Protein AF-A0A212L7P6-F1 (afdb_monomer)

Organism: NCBI:txid167968

pLDDT: mean 83.97, std 20.59, range [25.34, 98.5]

Foldseek 3Di:
DDDPQDWDWADAPQGIDGRKRQPDADPVRHRFFIAHQDWDWDRAPQGTATFANDDPPQFDDPPGQFGADNRRHGAKHAGNDQDFTQALFGTATFRMWGDDNVRATFKGFNFRTDDDPVRHLVNRQVPFDWDFTQALQGTDTGGWGMWGADSVRHTFKTFGRAPDWDFGQAPQGTATFHGMFGADSNSHTFATAGPDFDWFQALQGTATFHDPPDDSPDNNDYFWGFDDPDPPPPPPDDDDDDDDDDDPPDPDPDDDPDDHGRTFKGWHQWKWKFAADPNDTDIQHWDWDQDPVPSPDTHTQTWIWGQDPVQWIWIDNPPDIDIGRSVRIHIDTDDPDDDPPDDDDDDPPPPDD

Sequence (353 aa):
MSMATTLETVMTPYGCMHNVHVLSRWDNGAPRACHCLEPD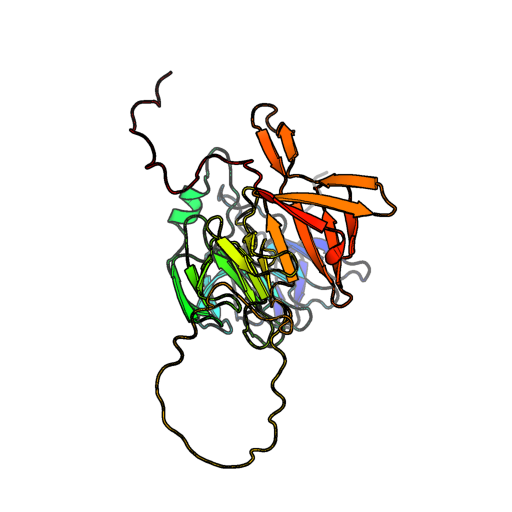MAPTPQGWLTPLYDVSDIRRSCESSFTLYPNGMWRTLELQEQTPVPTPLGLLPAEWLSWHPGGTLKRILTRKGRLSGYWTEQDEAALAPSLDLLLPPGRFTGKVQGLRFYPGGHCASVTLWPGEVWNVPTPVGPLPVRYGCAFYEDGSVRSCEPAWPVSVPTALGDIRAFDPAAQGICGDVNSLEFARPATLEAQPDASGPSDAANARGAFAPGQTQGEVSPVLALSTVNVALHCTHDGRTMIVQPRMETDQLTGLDTIIVPLHLSFGPDGLLAIDDGSEEYAFAVDEVRIRPHISLPDMRARPSGDPADARR

Mean predicted aligned error: 9.92 Å

Structure (mmCIF, N/CA/C/O backbone):
data_AF-A0A212L7P6-F1
#
_entry.id   AF-A0A212L7P6-F1
#
loop_
_atom_site.group_PDB
_atom_site.id
_atom_site.type_symbol
_atom_site.label_atom_id
_atom_site.label_alt_id
_atom_site.label_comp_id
_atom_site.label_asym_id
_atom_site.label_entity_id
_atom_site.label_seq_id
_atom_site.pdbx_PDB_ins_code
_atom_site.Cartn_x
_atom_site.Cartn_y
_atom_site.Cartn_z
_atom_site.occupancy
_atom_site.B_iso_or_equiv
_atom_site.auth_seq_id
_atom_site.auth_comp_id
_atom_site.auth_asym_id
_atom_site.auth_atom_id
_atom_site.pdbx_PDB_model_num
ATOM 1 N N . MET A 1 1 ? 39.981 -15.770 -11.898 1.00 38.41 1 MET A N 1
ATOM 2 C CA . MET A 1 1 ? 39.352 -15.818 -13.233 1.00 38.41 1 MET A CA 1
ATOM 3 C C . MET A 1 1 ? 38.132 -14.919 -13.174 1.00 38.41 1 MET A C 1
ATOM 5 O O . MET A 1 1 ? 37.239 -15.213 -12.394 1.00 38.41 1 MET A O 1
ATOM 9 N N . SER A 1 2 ? 38.153 -13.786 -13.879 1.00 39.09 2 SER A N 1
ATOM 10 C CA . SER A 1 2 ? 36.988 -12.899 -13.979 1.00 39.09 2 SER A CA 1
ATOM 11 C C . SER A 1 2 ? 35.920 -13.635 -14.786 1.00 39.09 2 SER A C 1
ATOM 13 O O . SER A 1 2 ? 36.180 -13.983 -15.938 1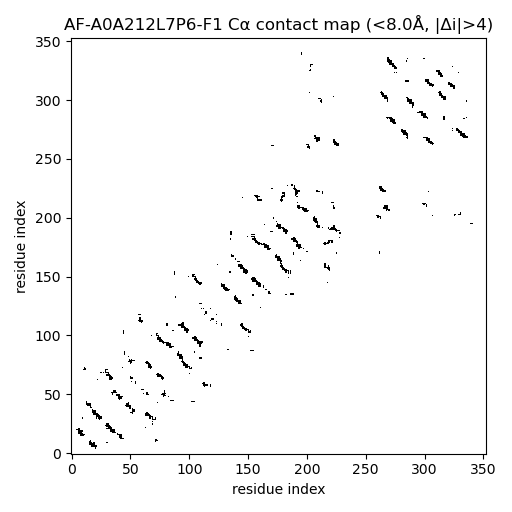.00 39.09 2 SER A O 1
ATOM 15 N N . MET A 1 3 ? 34.778 -13.966 -14.178 1.00 45.88 3 MET A N 1
ATOM 16 C CA . MET A 1 3 ? 33.638 -14.448 -14.953 1.00 45.88 3 MET A CA 1
ATOM 17 C C . MET A 1 3 ? 33.134 -13.267 -15.773 1.00 45.88 3 MET A C 1
ATOM 19 O O . MET A 1 3 ? 32.691 -12.270 -15.211 1.00 45.88 3 MET A O 1
ATOM 23 N N . ALA A 1 4 ? 33.265 -13.354 -17.095 1.00 58.91 4 ALA A N 1
ATOM 24 C CA . ALA A 1 4 ? 32.689 -12.363 -17.986 1.00 58.91 4 ALA A CA 1
ATOM 25 C C . ALA A 1 4 ? 31.169 -12.358 -17.782 1.00 58.91 4 ALA A C 1
ATOM 27 O O . ALA A 1 4 ? 30.513 -13.386 -17.965 1.00 58.91 4 ALA A O 1
ATOM 28 N N . THR A 1 5 ? 30.623 -11.212 -17.378 1.00 74.38 5 THR A N 1
ATOM 29 C CA . THR A 1 5 ? 29.180 -10.992 -17.298 1.00 74.38 5 THR A CA 1
ATOM 30 C C . THR A 1 5 ? 28.587 -11.248 -18.679 1.00 74.38 5 THR A C 1
ATOM 32 O O . THR A 1 5 ? 28.890 -10.529 -19.629 1.00 74.38 5 THR A O 1
ATOM 35 N N . THR A 1 6 ? 27.795 -12.311 -18.815 1.00 81.94 6 THR A N 1
ATOM 36 C CA . THR A 1 6 ? 27.145 -12.629 -20.089 1.00 81.94 6 THR A CA 1
ATOM 37 C C . THR A 1 6 ? 25.916 -11.746 -20.229 1.00 81.94 6 THR A C 1
ATOM 39 O O . THR A 1 6 ? 25.054 -11.736 -19.350 1.00 81.94 6 THR A O 1
ATOM 42 N N . LEU A 1 7 ? 25.870 -10.985 -21.319 1.00 90.44 7 LEU A N 1
ATOM 43 C CA . LEU A 1 7 ? 24.722 -10.169 -21.678 1.00 90.44 7 LEU A CA 1
ATOM 44 C C . LEU A 1 7 ? 23.797 -10.958 -22.592 1.00 90.44 7 LEU A C 1
ATOM 46 O O . LEU A 1 7 ? 24.240 -11.641 -23.515 1.00 90.44 7 LEU A O 1
ATOM 50 N N . GLU A 1 8 ? 22.505 -10.846 -22.326 1.00 92.69 8 GLU A N 1
ATOM 51 C CA . GLU A 1 8 ? 21.462 -11.583 -23.016 1.00 92.69 8 GLU A CA 1
ATOM 52 C C . GLU A 1 8 ? 20.413 -10.636 -23.599 1.00 92.69 8 GLU A C 1
ATOM 54 O O . GLU A 1 8 ? 20.202 -9.519 -23.122 1.00 92.69 8 GLU A O 1
ATOM 59 N N . THR A 1 9 ? 19.725 -11.116 -24.634 1.00 93.62 9 THR A N 1
ATOM 60 C CA . THR A 1 9 ? 18.460 -10.526 -25.076 1.00 93.62 9 THR A CA 1
ATOM 61 C C . THR A 1 9 ? 17.322 -11.210 -24.328 1.00 93.62 9 THR A C 1
ATOM 63 O O . THR A 1 9 ? 17.173 -12.431 -24.401 1.00 93.62 9 THR A O 1
ATOM 66 N N . VAL A 1 10 ? 16.514 -10.434 -23.608 1.00 94.75 10 VAL A N 1
ATOM 67 C CA . VAL A 1 10 ? 15.377 -10.932 -22.825 1.00 94.75 10 VAL A CA 1
ATOM 68 C C . VAL A 1 10 ? 14.079 -10.610 -23.556 1.00 94.75 10 VAL A C 1
ATOM 70 O O . VAL A 1 10 ? 13.785 -9.453 -23.844 1.00 94.75 10 VAL A O 1
ATOM 73 N N . MET A 1 11 ? 13.284 -11.639 -23.846 1.00 93.81 11 MET A N 1
ATOM 74 C CA . MET A 1 11 ? 11.997 -11.489 -24.528 1.00 93.81 11 MET A CA 1
ATOM 75 C C . MET A 1 11 ? 10.870 -11.216 -23.530 1.00 93.81 11 MET A C 1
ATOM 77 O O . MET A 1 11 ? 10.732 -11.926 -22.534 1.00 93.81 11 MET A O 1
ATOM 81 N N . THR A 1 12 ? 10.018 -10.243 -23.847 1.00 94.31 12 THR A N 1
ATOM 82 C CA . THR A 1 12 ? 8.748 -9.982 -23.159 1.00 94.31 12 THR A CA 1
ATOM 83 C C . THR A 1 12 ? 7.593 -10.033 -24.168 1.00 94.31 12 THR A C 1
ATOM 85 O O . THR A 1 12 ? 7.828 -9.907 -25.374 1.00 94.31 12 THR A O 1
ATOM 88 N N . PRO A 1 13 ? 6.330 -10.150 -23.718 1.00 94.56 13 PRO A N 1
ATOM 89 C CA . PRO A 1 13 ? 5.164 -10.073 -24.603 1.00 94.56 13 PRO A CA 1
ATOM 90 C C . PRO A 1 13 ? 5.040 -8.766 -25.402 1.00 94.56 13 PRO A C 1
ATOM 92 O O . PRO A 1 13 ? 4.311 -8.728 -26.387 1.00 94.56 13 PRO A O 1
ATOM 95 N N . TYR A 1 14 ? 5.734 -7.704 -24.984 1.00 94.69 14 TYR A N 1
ATOM 96 C CA . TYR A 1 14 ? 5.677 -6.382 -25.614 1.00 94.69 14 TYR A CA 1
ATOM 97 C C . TYR A 1 14 ? 6.896 -6.085 -26.501 1.00 94.69 14 TYR A C 1
ATOM 99 O O . TYR A 1 14 ? 6.890 -5.101 -27.234 1.00 94.69 14 TYR A O 1
ATOM 107 N N . GLY A 1 15 ? 7.925 -6.935 -26.466 1.00 93.62 15 GLY A N 1
ATOM 108 C CA . GLY A 1 15 ? 9.168 -6.771 -27.219 1.00 93.62 15 GLY A CA 1
ATOM 109 C C . GLY A 1 15 ? 10.385 -7.253 -26.433 1.00 93.62 15 GLY A C 1
ATOM 110 O O . GLY A 1 15 ? 10.254 -7.840 -25.357 1.00 93.62 15 GLY A O 1
ATOM 111 N N . CYS A 1 16 ? 11.577 -7.041 -26.981 1.00 93.25 16 CYS A N 1
ATOM 112 C CA . CYS A 1 16 ? 12.829 -7.493 -26.383 1.00 93.25 16 CYS A CA 1
ATOM 113 C C . CYS A 1 16 ? 13.573 -6.371 -25.651 1.00 93.25 16 CYS A C 1
ATOM 115 O O . CYS A 1 16 ? 13.534 -5.216 -26.063 1.00 93.25 16 CYS A O 1
ATOM 117 N N . MET A 1 17 ? 14.267 -6.760 -24.583 1.00 94.69 17 MET A N 1
ATOM 118 C CA . MET A 1 17 ? 15.312 -5.986 -23.917 1.00 94.69 17 MET A CA 1
ATOM 119 C C . MET A 1 17 ? 16.671 -6.506 -24.370 1.00 94.69 17 MET A C 1
ATOM 121 O O . MET A 1 17 ? 16.868 -7.725 -24.402 1.00 94.69 17 MET A O 1
ATOM 125 N N . HIS A 1 18 ? 17.611 -5.619 -24.673 1.00 90.88 18 HIS A N 1
ATOM 126 C CA . HIS A 1 18 ? 18.961 -5.990 -25.097 1.00 90.88 18 HIS A CA 1
ATOM 127 C C . HIS A 1 18 ? 19.974 -5.719 -23.986 1.00 90.88 18 HIS A C 1
ATOM 129 O O . HIS A 1 18 ? 19.695 -5.001 -23.030 1.00 90.88 18 HIS A O 1
ATOM 135 N N . ASN A 1 19 ? 21.168 -6.301 -24.116 1.00 88.69 19 ASN A N 1
ATOM 136 C CA . ASN A 1 19 ? 22.298 -6.039 -23.220 1.00 88.69 19 ASN A CA 1
ATOM 137 C C . ASN A 1 19 ? 21.955 -6.211 -21.726 1.00 88.69 19 ASN A C 1
ATOM 139 O O . ASN A 1 19 ? 22.413 -5.455 -20.867 1.00 88.69 19 ASN A O 1
ATOM 143 N N . VAL A 1 20 ? 21.141 -7.223 -21.412 1.00 94.00 20 VAL A N 1
ATOM 144 C CA . VAL A 1 20 ? 20.650 -7.477 -20.056 1.00 94.00 20 VAL A CA 1
ATOM 145 C C . VAL A 1 20 ? 21.524 -8.509 -19.359 1.00 94.00 20 VAL A C 1
ATOM 147 O O . VAL A 1 20 ? 21.758 -9.596 -19.886 1.00 94.00 20 VAL A O 1
ATOM 150 N N . HIS A 1 21 ? 21.936 -8.218 -18.129 1.00 94.75 21 HIS A N 1
ATOM 151 C CA . HIS A 1 21 ? 22.505 -9.216 -17.233 1.00 94.75 21 HIS A CA 1
ATOM 152 C C . HIS A 1 21 ? 21.390 -9.895 -16.422 1.00 94.75 21 HIS A C 1
ATOM 154 O O . HIS A 1 21 ? 20.722 -9.261 -15.599 1.00 94.75 21 HIS A O 1
ATOM 160 N N . VAL A 1 22 ? 21.174 -11.193 -16.646 1.00 95.75 22 VAL A N 1
ATOM 161 C CA . VAL A 1 22 ? 20.161 -11.981 -15.925 1.00 95.75 22 VAL A CA 1
ATOM 162 C C . VAL A 1 22 ? 20.729 -12.446 -14.581 1.00 95.75 22 VAL A C 1
ATOM 164 O O . VAL A 1 22 ? 21.563 -13.343 -14.521 1.00 95.75 22 VAL A O 1
ATOM 167 N N . LEU A 1 23 ? 20.245 -11.855 -13.489 1.00 95.00 23 LEU A N 1
ATOM 168 C CA . LEU A 1 23 ? 20.703 -12.123 -12.119 1.00 95.00 23 LEU A CA 1
ATOM 169 C C . LEU A 1 23 ? 20.162 -13.444 -11.565 1.00 95.00 23 LEU A C 1
ATOM 171 O O . LEU A 1 23 ? 20.808 -14.112 -10.763 1.00 95.00 23 LEU A O 1
ATOM 175 N N . SER A 1 24 ? 18.936 -13.799 -11.946 1.00 96.19 24 SER A N 1
ATOM 176 C CA . SER A 1 24 ? 18.294 -15.046 -11.532 1.00 96.19 24 SER A CA 1
ATOM 177 C C . SER A 1 24 ? 17.246 -15.494 -12.540 1.00 96.19 24 SER A C 1
ATOM 179 O O . SER A 1 24 ? 16.730 -14.698 -13.332 1.00 96.19 24 SER A O 1
ATOM 181 N N . ARG A 1 25 ? 16.908 -16.782 -12.479 1.00 96.94 25 ARG A N 1
ATOM 182 C CA . ARG A 1 25 ? 15.889 -17.427 -13.308 1.00 96.94 25 ARG A CA 1
ATOM 183 C C . ARG A 1 25 ? 14.861 -18.135 -12.437 1.00 96.94 25 ARG A C 1
ATOM 185 O O . ARG A 1 25 ? 15.112 -18.428 -11.270 1.00 96.94 25 ARG A O 1
ATOM 192 N N . TRP A 1 26 ? 13.695 -18.372 -13.014 1.00 96.88 26 TRP A N 1
ATOM 193 C CA . TRP A 1 26 ? 12.693 -19.287 -12.482 1.00 96.88 26 TRP A CA 1
ATOM 194 C C . TRP A 1 26 ? 13.089 -20.744 -12.757 1.00 96.88 26 TRP A C 1
ATOM 196 O O . TRP A 1 26 ? 13.930 -21.006 -13.616 1.00 96.88 26 TRP A O 1
ATOM 206 N N . ASP A 1 27 ? 12.431 -21.694 -12.090 1.00 96.12 27 ASP A N 1
ATOM 207 C CA . ASP A 1 27 ? 12.691 -23.135 -12.263 1.00 96.12 27 ASP A CA 1
ATOM 208 C C . ASP A 1 27 ? 12.446 -23.618 -13.703 1.00 96.12 27 ASP A C 1
ATOM 210 O O . ASP A 1 27 ? 13.081 -24.557 -14.173 1.00 96.12 27 ASP A O 1
ATOM 214 N N . ASN A 1 28 ? 11.560 -22.936 -14.438 1.00 94.06 28 ASN A N 1
ATOM 215 C CA . ASN A 1 28 ? 11.304 -23.190 -15.858 1.00 94.06 28 ASN A CA 1
ATOM 216 C C . ASN A 1 28 ? 12.371 -22.585 -16.800 1.00 94.06 28 ASN A C 1
ATOM 218 O O . ASN A 1 28 ? 12.204 -22.623 -18.017 1.00 94.06 28 ASN A O 1
ATOM 222 N N . GLY A 1 29 ? 13.434 -21.983 -16.256 1.00 94.06 29 GLY A N 1
ATOM 223 C CA . GLY A 1 29 ? 14.524 -21.345 -16.997 1.00 94.06 29 GLY A CA 1
ATOM 224 C C . GLY A 1 29 ? 14.254 -19.905 -17.450 1.00 94.06 29 GLY A C 1
ATOM 225 O O . GLY A 1 29 ? 15.179 -19.242 -17.935 1.00 94.06 29 GLY A O 1
ATOM 226 N N . ALA A 1 30 ? 13.035 -19.383 -17.278 1.00 95.12 30 ALA A N 1
ATOM 227 C CA . ALA A 1 30 ? 12.698 -18.018 -17.680 1.00 95.12 30 ALA A CA 1
ATOM 228 C C . ALA A 1 30 ? 13.469 -16.974 -16.841 1.00 95.12 30 ALA A C 1
ATOM 230 O O . ALA A 1 30 ? 13.630 -17.172 -15.631 1.00 95.12 30 ALA A O 1
ATOM 231 N N . PRO A 1 31 ? 13.930 -15.853 -17.435 1.00 96.44 31 PRO A N 1
ATOM 232 C CA . PRO A 1 31 ? 14.538 -14.755 -16.684 1.00 96.44 31 PRO A CA 1
ATOM 233 C C . PRO A 1 31 ? 13.603 -14.244 -15.582 1.00 96.44 31 PRO A C 1
ATOM 235 O O . PRO A 1 31 ? 12.410 -14.046 -15.813 1.00 96.44 31 PRO A O 1
ATOM 238 N N . ARG A 1 32 ? 14.142 -14.036 -14.377 1.00 97.00 32 ARG A N 1
ATOM 239 C CA . ARG A 1 32 ? 13.379 -13.570 -13.210 1.00 97.00 32 ARG A CA 1
ATOM 240 C C . ARG A 1 32 ? 13.769 -12.162 -12.800 1.00 97.00 32 ARG A C 1
ATOM 242 O O . ARG A 1 32 ? 12.896 -11.306 -12.729 1.00 97.00 32 ARG A O 1
ATOM 249 N N . ALA A 1 33 ? 15.042 -11.937 -12.488 1.00 97.31 33 ALA A N 1
ATOM 250 C CA . ALA A 1 33 ? 15.566 -10.632 -12.091 1.00 97.31 33 ALA A CA 1
ATOM 251 C C . ALA A 1 33 ? 16.703 -10.248 -13.028 1.00 97.31 33 ALA A C 1
ATOM 253 O O . ALA A 1 33 ? 17.550 -11.084 -13.342 1.00 97.31 33 ALA A O 1
ATOM 254 N N . CYS A 1 34 ? 16.682 -9.010 -13.502 1.00 96.06 34 CYS A N 1
ATOM 255 C CA . CYS A 1 34 ? 17.513 -8.544 -14.600 1.00 96.06 34 CYS A CA 1
ATOM 256 C C . CYS A 1 34 ? 18.093 -7.164 -14.284 1.00 96.06 34 CYS A C 1
ATOM 258 O O . CYS A 1 34 ? 17.426 -6.332 -13.666 1.00 96.06 34 CYS A O 1
ATOM 260 N N . HIS A 1 35 ? 19.323 -6.926 -14.729 1.00 94.88 35 HIS A N 1
ATOM 261 C CA . HIS A 1 35 ? 20.009 -5.643 -14.618 1.00 94.88 35 HIS A CA 1
ATOM 262 C C . HIS A 1 35 ? 20.362 -5.138 -16.020 1.00 94.88 35 HIS A C 1
ATOM 264 O O . HIS A 1 35 ? 20.991 -5.859 -16.797 1.00 94.88 35 HIS A O 1
ATOM 270 N N . CYS A 1 36 ? 19.958 -3.914 -16.338 1.00 93.50 36 CYS A N 1
ATOM 271 C CA . CYS A 1 36 ? 20.450 -3.184 -17.500 1.00 93.50 36 CYS A CA 1
ATOM 272 C C . CYS A 1 36 ? 21.798 -2.554 -17.143 1.00 93.50 36 CYS A C 1
ATOM 274 O O . CYS A 1 36 ? 21.910 -1.930 -16.094 1.00 93.50 36 CYS A O 1
ATOM 276 N N . LEU A 1 37 ? 22.814 -2.723 -17.990 1.00 88.44 37 LEU A N 1
ATOM 277 C CA . LEU A 1 37 ? 24.135 -2.111 -17.771 1.00 88.44 37 LEU A CA 1
ATOM 278 C C . LEU A 1 37 ? 24.359 -0.856 -18.625 1.00 88.44 37 LEU A C 1
ATOM 280 O O . LEU A 1 37 ? 25.316 -0.121 -18.406 1.00 88.44 37 LEU A O 1
ATOM 284 N N . GLU A 1 38 ? 23.482 -0.623 -19.598 1.00 90.19 38 GLU A N 1
ATOM 285 C CA . GLU A 1 38 ? 23.535 0.482 -20.550 1.00 90.19 38 GLU A CA 1
ATOM 286 C C . GLU A 1 38 ? 22.113 1.018 -20.795 1.00 90.19 38 GLU A C 1
ATOM 288 O O . GLU A 1 38 ? 21.140 0.303 -20.515 1.00 90.19 38 GLU A O 1
ATOM 293 N N . PRO A 1 39 ? 21.969 2.254 -21.314 1.00 92.00 39 PRO A N 1
ATOM 294 C CA . PRO A 1 39 ? 20.669 2.791 -21.696 1.00 92.00 39 PRO A CA 1
ATOM 295 C C . PRO A 1 39 ? 19.966 1.901 -22.730 1.00 92.00 39 PRO A C 1
ATOM 297 O O . PRO A 1 39 ? 20.528 1.593 -23.779 1.00 92.00 39 PRO A O 1
ATOM 300 N N . ASP A 1 40 ? 18.712 1.547 -22.453 1.00 92.00 40 ASP A N 1
ATOM 301 C CA . ASP A 1 40 ? 17.810 0.848 -23.374 1.00 92.00 40 ASP A CA 1
ATOM 302 C C . ASP A 1 40 ? 16.363 1.309 -23.121 1.00 92.00 40 ASP A C 1
ATOM 304 O O . ASP A 1 40 ? 16.065 1.929 -22.096 1.00 92.00 40 ASP A O 1
ATOM 308 N N . MET A 1 41 ? 15.454 1.006 -24.045 1.00 93.81 41 MET A N 1
ATOM 309 C CA . MET A 1 41 ? 14.034 1.336 -23.943 1.00 93.81 41 MET A CA 1
ATOM 310 C C . MET A 1 41 ? 13.211 0.064 -23.762 1.00 93.81 41 MET A C 1
ATOM 312 O O . MET A 1 41 ? 13.092 -0.751 -24.673 1.00 93.81 41 MET A O 1
ATOM 316 N N . ALA A 1 42 ? 12.569 -0.069 -22.606 1.00 95.25 42 ALA A N 1
ATOM 317 C CA . ALA A 1 42 ? 11.684 -1.182 -22.316 1.00 95.25 42 ALA A CA 1
ATOM 318 C C . ALA A 1 42 ? 10.304 -1.000 -22.946 1.00 95.25 42 ALA A C 1
ATOM 320 O O . ALA A 1 42 ? 9.602 -0.051 -22.586 1.00 95.25 42 ALA A O 1
ATOM 321 N N . PRO A 1 43 ? 9.858 -1.914 -23.826 1.00 96.00 43 PRO A N 1
ATOM 322 C CA . PRO A 1 43 ? 8.476 -1.937 -24.265 1.00 96.00 43 PRO A CA 1
ATOM 323 C C . PRO A 1 43 ? 7.601 -2.516 -23.147 1.00 96.00 43 PRO A C 1
ATOM 325 O O . PRO A 1 43 ? 7.733 -3.681 -22.767 1.00 96.00 43 PRO A O 1
ATOM 328 N N . THR A 1 44 ? 6.694 -1.706 -22.610 1.00 97.00 44 THR A N 1
ATOM 329 C CA . THR A 1 44 ? 5.808 -2.074 -21.496 1.00 97.00 44 THR A CA 1
ATOM 330 C C . THR A 1 44 ? 4.337 -1.836 -21.857 1.00 97.00 44 THR A C 1
ATOM 332 O O . THR A 1 44 ? 4.049 -1.142 -22.839 1.00 97.00 44 THR A O 1
ATOM 335 N N . PRO A 1 45 ? 3.375 -2.320 -21.046 1.00 95.69 45 PRO A N 1
ATOM 336 C CA . PRO A 1 45 ? 1.966 -1.961 -21.216 1.00 95.69 45 PRO A CA 1
ATOM 337 C C . PRO A 1 45 ? 1.694 -0.446 -21.128 1.00 95.69 45 PRO A C 1
ATOM 339 O O . PRO A 1 45 ? 0.643 0.011 -21.568 1.00 95.69 45 PRO A O 1
ATOM 342 N N . GLN A 1 46 ? 2.619 0.337 -20.561 1.00 96.00 46 GLN A N 1
ATOM 343 C CA . GLN A 1 46 ? 2.520 1.792 -20.394 1.00 96.00 46 GLN A CA 1
ATOM 344 C C . GLN A 1 46 ? 3.304 2.564 -21.463 1.00 96.00 46 GLN A C 1
ATOM 346 O O . GLN A 1 46 ? 3.383 3.789 -21.398 1.00 96.00 46 GLN A O 1
ATOM 351 N N . GLY A 1 47 ? 3.854 1.863 -22.457 1.00 95.62 47 GLY A N 1
ATOM 352 C CA . GLY A 1 47 ? 4.690 2.431 -23.506 1.00 95.62 47 GLY A CA 1
ATOM 353 C C . GLY A 1 47 ? 6.170 2.129 -23.300 1.00 95.62 47 GLY A C 1
ATOM 354 O O . GLY A 1 47 ? 6.543 1.202 -22.578 1.00 95.62 47 GLY A O 1
ATOM 355 N N . TRP A 1 48 ? 7.008 2.902 -23.982 1.00 96.62 48 TRP A N 1
ATOM 356 C CA . TRP A 1 48 ? 8.456 2.747 -23.952 1.00 96.62 48 TRP A CA 1
ATOM 357 C C . TRP A 1 48 ? 9.037 3.504 -22.761 1.00 96.62 48 TRP A C 1
ATOM 359 O O . TRP A 1 48 ? 8.896 4.723 -22.687 1.00 96.62 48 TRP A O 1
ATOM 369 N N . LEU A 1 49 ? 9.676 2.789 -21.839 1.00 97.44 49 LEU A N 1
ATOM 370 C CA . LEU A 1 49 ? 10.202 3.343 -20.591 1.00 97.44 49 LEU A CA 1
ATOM 371 C C . LEU A 1 49 ? 11.681 2.996 -20.429 1.00 97.44 49 LEU A C 1
ATOM 373 O O . LEU A 1 49 ? 12.064 1.866 -20.701 1.00 97.44 49 LEU A O 1
ATOM 377 N N . THR A 1 50 ? 12.501 3.929 -19.952 1.00 96.94 50 THR A N 1
ATOM 378 C CA . THR A 1 50 ? 13.938 3.696 -19.731 1.00 96.94 50 THR A CA 1
ATOM 379 C C . THR A 1 50 ? 14.166 3.013 -18.379 1.00 96.94 50 THR A C 1
ATOM 381 O O . THR A 1 50 ? 13.948 3.653 -17.342 1.00 96.94 50 THR A O 1
ATOM 384 N N . PRO A 1 51 ? 14.609 1.741 -18.333 1.00 95.75 51 PRO A N 1
ATOM 385 C CA . PRO A 1 51 ? 14.941 1.086 -17.074 1.00 95.75 51 PRO A CA 1
ATOM 386 C C . PRO A 1 51 ? 16.126 1.759 -16.389 1.00 95.75 51 PRO A C 1
ATOM 388 O O . PRO A 1 51 ? 16.972 2.356 -17.047 1.00 95.75 51 PRO A O 1
ATOM 391 N N . LEU A 1 52 ? 16.224 1.606 -15.073 1.00 94.44 52 LEU A N 1
ATOM 392 C CA . LEU A 1 52 ? 17.410 1.987 -14.315 1.00 94.44 52 LEU A CA 1
ATOM 393 C C . LEU A 1 52 ? 18.620 1.179 -14.805 1.00 94.44 52 LEU A C 1
ATOM 395 O O . LEU A 1 52 ? 18.583 -0.051 -14.776 1.00 94.44 52 LEU A O 1
ATOM 399 N N . TYR A 1 53 ? 19.683 1.854 -15.225 1.00 92.50 53 TYR A N 1
ATOM 400 C CA . TYR A 1 53 ? 20.955 1.240 -15.624 1.00 92.50 53 TYR A CA 1
ATOM 401 C C . TYR A 1 53 ? 22.158 1.880 -14.915 1.00 92.50 53 TYR A C 1
ATOM 403 O O . TYR A 1 53 ? 23.183 1.227 -14.737 1.00 92.50 53 TYR A O 1
ATOM 411 N N . ASP A 1 54 ? 22.036 3.137 -14.473 1.00 89.50 54 ASP A N 1
ATOM 412 C CA . ASP A 1 54 ? 23.053 3.848 -13.697 1.00 89.50 54 ASP A CA 1
ATOM 413 C C . ASP A 1 54 ? 22.595 4.030 -12.245 1.00 89.50 54 ASP A C 1
ATOM 415 O O . ASP A 1 54 ? 21.546 4.616 -11.968 1.00 89.50 54 ASP A O 1
ATOM 419 N N . VAL A 1 55 ? 23.414 3.523 -11.323 1.00 82.56 55 VAL A N 1
ATOM 420 C CA . VAL A 1 55 ? 23.174 3.472 -9.873 1.00 82.56 55 VAL A CA 1
ATOM 421 C C . VAL A 1 55 ? 24.166 4.329 -9.085 1.00 82.56 55 VAL A C 1
ATOM 423 O O . VAL A 1 55 ? 24.347 4.127 -7.887 1.00 82.56 55 VAL A O 1
ATOM 426 N N . SER A 1 56 ? 24.844 5.264 -9.752 1.00 82.94 56 SER A N 1
ATOM 427 C CA . SER A 1 56 ? 25.757 6.217 -9.111 1.00 82.94 56 SER A CA 1
ATOM 428 C C . SER A 1 56 ? 25.048 7.189 -8.157 1.00 82.94 56 SER A C 1
ATOM 430 O O . SER A 1 56 ? 25.685 7.743 -7.260 1.00 82.94 56 SER A O 1
ATOM 432 N N . ASP A 1 57 ? 23.734 7.367 -8.313 1.00 79.44 57 ASP A N 1
ATOM 433 C CA . ASP A 1 57 ? 22.890 8.141 -7.404 1.00 79.44 57 ASP A CA 1
ATOM 434 C C . ASP A 1 57 ? 22.807 7.458 -6.025 1.00 79.44 57 ASP A C 1
ATOM 436 O O . ASP A 1 57 ? 22.270 6.358 -5.890 1.00 79.44 57 ASP A O 1
ATOM 440 N N . ILE A 1 58 ? 23.290 8.144 -4.983 1.00 78.19 58 ILE A N 1
ATOM 441 C CA . ILE A 1 58 ? 23.285 7.674 -3.585 1.00 78.19 58 ILE A CA 1
ATOM 442 C C . ILE A 1 58 ? 21.882 7.342 -3.061 1.00 78.19 58 ILE A C 1
ATOM 444 O O . ILE A 1 58 ? 21.736 6.578 -2.105 1.00 78.19 58 ILE A O 1
ATOM 448 N N . ARG A 1 59 ? 20.851 7.920 -3.684 1.00 85.38 59 ARG A N 1
ATOM 449 C CA . ARG A 1 59 ? 19.440 7.698 -3.378 1.00 85.38 59 ARG A CA 1
ATOM 450 C C . ARG A 1 59 ? 18.939 6.368 -3.930 1.00 85.38 59 ARG A C 1
ATOM 452 O O . ARG A 1 59 ? 17.899 5.883 -3.496 1.00 85.38 59 ARG A O 1
ATOM 459 N N . ARG A 1 60 ? 19.623 5.765 -4.900 1.00 79.75 60 ARG A N 1
ATOM 460 C CA . ARG A 1 60 ? 19.157 4.551 -5.573 1.00 79.75 60 ARG A CA 1
ATOM 461 C C . ARG A 1 60 ? 19.764 3.312 -4.932 1.00 79.75 60 ARG A C 1
ATOM 463 O O . ARG A 1 60 ? 20.960 3.211 -4.683 1.00 79.75 60 ARG A O 1
ATOM 470 N N . SER A 1 61 ? 18.920 2.312 -4.716 1.00 69.88 61 SER A N 1
ATOM 471 C CA . SER A 1 61 ? 19.362 0.945 -4.457 1.00 69.88 61 SER A CA 1
ATOM 472 C C . SER A 1 61 ? 18.788 0.042 -5.530 1.00 69.88 61 SER A C 1
ATOM 474 O O . SER A 1 61 ? 17.579 -0.191 -5.559 1.00 69.88 61 SER A O 1
ATOM 476 N N . CYS A 1 62 ? 19.656 -0.468 -6.398 1.00 71.44 62 CYS A N 1
ATOM 477 C CA . CYS A 1 62 ? 19.262 -1.386 -7.453 1.00 71.44 62 CYS A CA 1
ATOM 478 C C . CYS A 1 62 ? 19.601 -2.817 -7.040 1.00 71.44 62 CYS A C 1
ATOM 480 O O . CYS A 1 62 ? 20.748 -3.249 -7.129 1.00 71.44 62 CYS A O 1
ATOM 482 N N . GLU A 1 63 ? 18.594 -3.564 -6.594 1.00 83.00 63 GLU A N 1
ATOM 483 C CA . GLU A 1 63 ? 18.697 -5.028 -6.557 1.00 83.00 63 GLU A CA 1
ATOM 484 C C . GLU A 1 63 ? 18.544 -5.617 -7.968 1.00 83.00 63 GLU A C 1
ATOM 486 O O . GLU A 1 63 ? 19.147 -6.634 -8.298 1.00 83.00 63 GLU A O 1
ATOM 491 N N . SER A 1 64 ? 17.725 -4.969 -8.802 1.00 92.19 64 SER A N 1
ATOM 492 C CA . SER A 1 64 ? 17.493 -5.293 -10.210 1.00 92.19 64 SER A CA 1
ATOM 493 C C . SER A 1 64 ? 16.812 -4.109 -10.900 1.00 92.19 64 SER A C 1
ATOM 495 O O . SER A 1 64 ? 15.968 -3.459 -10.280 1.00 92.19 64 SER A O 1
ATOM 497 N N . SER A 1 65 ? 17.112 -3.875 -12.179 1.00 95.25 65 SER A N 1
ATOM 498 C CA . SER A 1 65 ? 16.411 -2.881 -13.008 1.00 95.25 65 SER A CA 1
ATOM 499 C C . SER A 1 65 ? 14.959 -3.281 -13.230 1.00 95.25 65 SER A C 1
ATOM 501 O O . SER A 1 65 ? 14.050 -2.455 -13.180 1.00 95.25 65 SER A O 1
ATOM 503 N N . PHE A 1 66 ? 14.729 -4.573 -13.468 1.00 97.06 66 PHE A N 1
ATOM 504 C CA . PHE A 1 66 ? 13.395 -5.117 -13.646 1.00 97.06 66 PHE A CA 1
ATOM 505 C C . PHE A 1 66 ? 13.302 -6.586 -13.250 1.00 97.06 66 PHE A C 1
ATOM 507 O O . PHE A 1 66 ? 14.293 -7.321 -13.191 1.00 97.06 66 PHE A O 1
ATOM 514 N N . THR A 1 67 ? 12.068 -7.022 -13.009 1.00 98.00 67 THR A N 1
ATOM 515 C CA . THR A 1 67 ? 11.745 -8.431 -12.801 1.00 98.00 67 THR A CA 1
ATOM 516 C C . THR A 1 67 ? 10.589 -8.862 -13.687 1.00 98.00 67 THR A C 1
ATOM 518 O O . THR A 1 67 ? 9.714 -8.056 -14.022 1.00 98.00 67 THR A O 1
ATOM 521 N N . LEU A 1 68 ? 10.574 -10.145 -14.042 1.00 98.06 68 LEU A N 1
ATOM 522 C CA . LEU A 1 68 ? 9.541 -10.771 -14.860 1.00 98.06 68 LEU A CA 1
ATOM 523 C C . LEU A 1 68 ? 8.860 -11.917 -14.102 1.00 98.06 68 LEU A C 1
ATOM 525 O O . LEU A 1 68 ? 9.454 -12.593 -13.254 1.00 98.06 68 LEU A O 1
ATOM 529 N N . TYR A 1 69 ? 7.593 -12.149 -14.421 1.00 97.88 69 TYR A N 1
ATOM 530 C CA . TYR A 1 69 ? 6.867 -13.355 -14.038 1.00 97.88 69 TYR A CA 1
ATOM 531 C C . TYR A 1 69 ? 7.373 -14.578 -14.828 1.00 97.88 69 TYR A C 1
ATOM 533 O O . TYR A 1 69 ? 8.011 -14.415 -15.869 1.00 97.88 69 TYR A O 1
ATOM 541 N N . PRO A 1 70 ? 7.059 -15.817 -14.395 1.00 96.56 70 PRO A N 1
ATOM 542 C CA . PRO A 1 70 ? 7.479 -17.035 -15.101 1.00 96.56 70 PRO A CA 1
ATOM 543 C C . PRO A 1 70 ? 7.014 -17.136 -16.560 1.00 96.56 70 PRO A C 1
ATOM 545 O O . PRO A 1 70 ? 7.595 -17.892 -17.333 1.00 96.56 70 PRO A O 1
ATOM 548 N N . ASN A 1 71 ? 5.971 -16.388 -16.934 1.00 94.38 71 ASN A N 1
ATOM 549 C CA . ASN A 1 71 ? 5.447 -16.282 -18.299 1.00 94.38 71 ASN A CA 1
ATOM 550 C C . ASN A 1 71 ? 6.136 -15.183 -19.141 1.00 94.38 71 ASN A C 1
ATOM 552 O O . ASN A 1 71 ? 5.667 -14.883 -20.234 1.00 94.38 71 ASN A O 1
ATOM 556 N N . GLY A 1 72 ? 7.194 -14.543 -18.630 1.00 95.12 72 GLY A N 1
ATOM 557 C CA . GLY A 1 72 ? 7.901 -13.440 -19.291 1.00 95.12 72 GLY A CA 1
ATOM 558 C C . GLY A 1 72 ? 7.202 -12.080 -19.196 1.00 95.12 72 GLY A C 1
ATOM 559 O O . GLY A 1 72 ? 7.719 -11.094 -19.714 1.00 95.12 72 GLY A O 1
ATOM 560 N N . MET A 1 73 ? 6.040 -11.996 -18.539 1.00 96.69 73 MET A N 1
ATOM 561 C CA . MET A 1 73 ? 5.342 -10.728 -18.325 1.0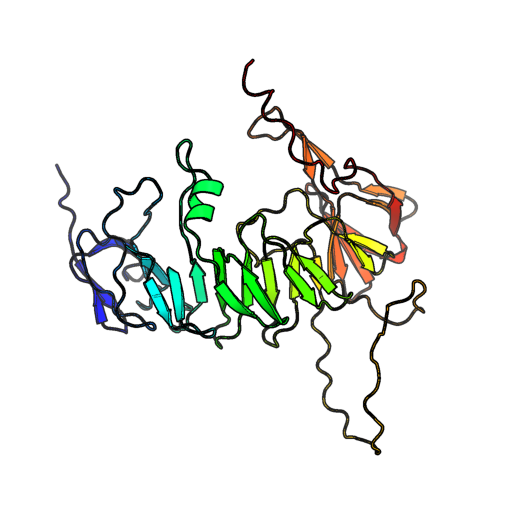0 96.69 73 MET A CA 1
ATOM 562 C C . MET A 1 73 ? 6.110 -9.835 -17.349 1.00 96.69 73 MET A C 1
ATOM 564 O O . MET A 1 73 ? 6.680 -10.331 -16.375 1.00 96.69 73 MET A O 1
ATOM 568 N N . TRP A 1 74 ? 6.061 -8.518 -17.562 1.00 97.81 74 TRP A N 1
ATOM 569 C CA . TRP A 1 74 ? 6.588 -7.535 -16.616 1.00 97.81 74 TRP A CA 1
ATOM 570 C C . TRP A 1 74 ? 6.014 -7.759 -15.218 1.00 97.81 74 TRP A C 1
ATOM 572 O O . TRP A 1 74 ? 4.807 -7.925 -15.049 1.00 97.81 74 TRP A O 1
ATOM 582 N N . ARG A 1 75 ? 6.882 -7.762 -14.204 1.00 98.06 75 ARG A N 1
ATOM 583 C CA . ARG A 1 75 ? 6.488 -7.815 -12.792 1.00 98.06 75 ARG A CA 1
ATOM 584 C C . ARG A 1 75 ? 6.821 -6.510 -12.093 1.00 98.06 75 ARG A C 1
ATOM 586 O O . ARG A 1 75 ? 5.936 -5.939 -11.462 1.00 98.06 75 ARG A O 1
ATOM 593 N N . THR A 1 76 ? 8.056 -6.035 -12.221 1.00 98.00 76 THR A N 1
ATOM 594 C CA . THR A 1 76 ? 8.500 -4.734 -11.700 1.00 98.00 76 THR A CA 1
ATOM 595 C C . THR A 1 76 ? 9.457 -4.070 -12.675 1.00 98.00 76 THR A C 1
ATOM 597 O O . THR A 1 76 ? 10.201 -4.772 -13.355 1.00 98.00 76 THR A O 1
ATOM 600 N N . LEU A 1 77 ? 9.491 -2.743 -12.687 1.00 97.50 77 LEU A N 1
ATOM 601 C CA . LEU A 1 77 ? 10.450 -1.940 -13.440 1.00 97.50 77 LEU A CA 1
ATOM 602 C C . LEU A 1 77 ? 10.817 -0.715 -12.607 1.00 97.50 77 LEU A C 1
ATOM 604 O O . LEU A 1 77 ? 9.935 0.031 -12.187 1.00 97.50 77 LEU A O 1
ATOM 608 N N . GLU A 1 78 ? 12.106 -0.513 -12.372 1.00 96.56 78 GLU A N 1
ATOM 609 C CA . GLU A 1 78 ? 12.638 0.744 -11.863 1.00 96.56 78 GLU A CA 1
ATOM 610 C C . GLU A 1 78 ? 13.085 1.616 -13.031 1.00 96.56 78 GLU A C 1
ATOM 612 O O . GLU A 1 78 ? 13.704 1.116 -13.968 1.00 96.56 78 GLU A O 1
ATOM 617 N N . LEU A 1 79 ? 12.754 2.903 -12.984 1.00 96.06 79 LEU A N 1
ATOM 618 C CA . LEU A 1 79 ? 13.072 3.863 -14.033 1.00 96.06 79 LEU A CA 1
ATOM 619 C C . LEU A 1 79 ? 14.307 4.679 -13.672 1.00 96.06 79 LEU A C 1
ATOM 621 O O . LEU A 1 79 ? 14.464 5.098 -12.519 1.00 96.06 79 LEU A O 1
ATOM 625 N N . GLN A 1 80 ? 15.140 4.945 -14.682 1.00 94.88 80 GLN A N 1
ATOM 626 C CA . GLN A 1 80 ? 16.321 5.800 -14.544 1.00 94.88 80 GLN A CA 1
ATOM 627 C C . GLN A 1 80 ? 15.930 7.193 -14.029 1.00 94.88 80 GLN A C 1
ATOM 629 O O . GLN A 1 80 ? 16.488 7.687 -13.048 1.00 94.88 80 GLN A O 1
ATOM 634 N N . GLU A 1 81 ? 14.903 7.781 -14.643 1.00 93.19 81 GLU A N 1
ATOM 635 C CA . GLU A 1 81 ? 14.363 9.097 -14.310 1.00 93.19 81 GLU A CA 1
ATOM 636 C C . GLU A 1 81 ? 12.878 9.012 -13.959 1.00 93.19 81 GLU A C 1
ATOM 638 O O . GLU A 1 81 ? 12.151 8.127 -14.427 1.00 93.19 81 GLU A O 1
ATOM 643 N N . GLN A 1 82 ? 12.408 9.966 -13.152 1.00 95.25 82 GLN A N 1
ATOM 644 C CA . GLN A 1 82 ? 10.982 10.114 -12.901 1.00 95.25 82 GLN A CA 1
ATOM 645 C C . GLN A 1 82 ? 10.276 10.466 -14.214 1.00 95.25 82 GLN A C 1
ATOM 647 O O . GLN A 1 82 ? 10.490 11.533 -14.784 1.00 95.25 82 GLN A O 1
ATOM 652 N N . THR A 1 83 ? 9.417 9.566 -14.681 1.00 97.12 83 THR A N 1
ATOM 653 C CA . THR A 1 83 ? 8.795 9.657 -16.005 1.00 97.12 83 THR A CA 1
ATOM 654 C C . THR A 1 83 ? 7.274 9.736 -15.868 1.00 97.12 83 THR A C 1
ATOM 656 O O . THR A 1 83 ? 6.705 8.995 -15.061 1.00 97.12 83 THR A O 1
ATOM 659 N N . PRO A 1 84 ? 6.577 10.599 -16.630 1.00 97.56 84 PRO A N 1
ATOM 660 C CA . PRO A 1 84 ? 5.120 10.573 -16.708 1.00 97.56 84 PRO A CA 1
ATOM 661 C C . PRO A 1 84 ? 4.627 9.265 -17.332 1.00 97.56 84 PRO A C 1
ATOM 663 O O . PRO A 1 84 ? 4.993 8.926 -18.456 1.00 97.56 84 PRO A O 1
ATOM 666 N N . VAL A 1 85 ? 3.766 8.544 -16.621 1.00 97.75 85 VAL A N 1
ATOM 667 C CA . VAL A 1 85 ? 3.234 7.248 -17.043 1.00 97.75 85 VAL A CA 1
ATOM 668 C C . VAL A 1 85 ? 1.703 7.288 -17.111 1.00 97.75 85 VAL A C 1
ATOM 670 O O . VAL A 1 85 ? 1.072 7.783 -16.173 1.00 97.75 85 VAL A O 1
ATOM 673 N N . PRO A 1 86 ? 1.072 6.749 -18.176 1.00 97.62 86 PRO A N 1
ATOM 674 C CA . PRO A 1 86 ? -0.373 6.547 -18.215 1.00 97.62 86 PRO A CA 1
ATOM 675 C C . PRO A 1 86 ? -0.854 5.607 -17.106 1.00 97.62 86 PRO A C 1
ATOM 677 O O . PRO A 1 86 ? -0.426 4.456 -17.008 1.00 97.62 86 PRO A O 1
ATOM 680 N N . THR A 1 87 ? -1.790 6.085 -16.292 1.00 97.38 87 THR A N 1
ATOM 681 C CA . THR A 1 87 ? -2.454 5.307 -15.241 1.00 97.38 87 THR A CA 1
ATOM 682 C C . THR A 1 87 ? -3.974 5.448 -15.347 1.00 97.38 87 THR A C 1
ATOM 684 O O . THR A 1 87 ? -4.459 6.366 -16.015 1.00 97.38 87 THR A O 1
ATOM 687 N N . PR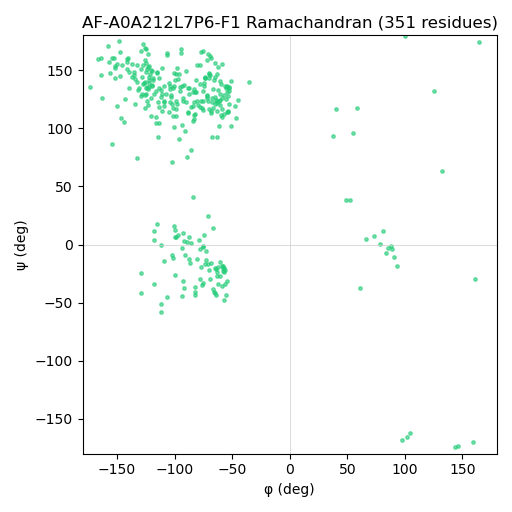O A 1 88 ? -4.753 4.600 -14.650 1.00 95.69 88 PRO A N 1
ATOM 688 C CA . PRO A 1 88 ? -6.201 4.782 -14.539 1.00 95.69 88 PRO A CA 1
ATOM 689 C C . PRO A 1 88 ? -6.635 6.141 -13.961 1.00 95.69 88 PRO A C 1
ATOM 691 O O . PRO A 1 88 ? -7.766 6.558 -14.182 1.00 95.69 88 PRO A O 1
ATOM 694 N N . LEU A 1 89 ? -5.747 6.844 -13.248 1.00 95.62 89 LEU A N 1
ATOM 695 C CA . LEU A 1 89 ? -5.993 8.175 -12.677 1.00 95.62 89 LEU A CA 1
ATOM 696 C C . LEU A 1 89 ? -5.396 9.314 -13.526 1.00 95.62 89 LEU A C 1
ATOM 698 O O . LEU A 1 89 ? -5.319 10.450 -13.066 1.00 95.62 89 LEU A O 1
ATOM 702 N N . GLY A 1 90 ? -4.967 9.023 -14.758 1.00 95.75 90 GLY A N 1
ATOM 703 C CA . GLY A 1 90 ? -4.308 9.975 -15.653 1.00 95.75 90 GLY A CA 1
ATOM 704 C C . GLY A 1 90 ? -2.792 9.790 -15.718 1.00 95.75 90 GLY A C 1
ATOM 705 O O . GLY A 1 90 ? -2.255 8.754 -15.322 1.00 95.75 90 GLY A O 1
ATOM 706 N N . LEU A 1 91 ? -2.093 10.784 -16.269 1.00 97.06 91 LEU A N 1
ATOM 707 C CA . LEU A 1 91 ? -0.632 10.774 -16.358 1.00 97.06 91 LEU A CA 1
ATOM 708 C C . LEU A 1 91 ? -0.028 11.104 -14.994 1.00 97.06 91 LEU A C 1
ATOM 710 O O . LEU A 1 91 ? -0.230 12.207 -14.489 1.00 97.06 91 LEU A O 1
ATOM 714 N N . LEU A 1 92 ? 0.725 10.166 -14.420 1.00 97.69 92 LEU A N 1
ATOM 715 C CA . LEU A 1 92 ? 1.360 10.336 -13.115 1.00 97.69 92 LEU A CA 1
ATOM 716 C C . LEU A 1 92 ? 2.876 10.153 -13.211 1.00 97.69 92 LEU A C 1
ATOM 718 O O . LEU A 1 92 ? 3.328 9.271 -13.942 1.00 97.69 92 LEU A O 1
ATOM 722 N N . PRO A 1 93 ? 3.671 10.949 -12.476 1.00 97.56 93 PRO A N 1
ATOM 723 C CA . PRO A 1 93 ? 5.107 10.735 -12.401 1.00 97.56 93 PRO A CA 1
ATOM 724 C C . PRO A 1 93 ? 5.396 9.417 -11.678 1.00 97.56 93 PRO A C 1
ATOM 726 O O . PRO A 1 93 ? 4.832 9.154 -10.615 1.00 97.56 93 PRO A O 1
ATOM 729 N N . ALA A 1 94 ? 6.289 8.605 -12.233 1.00 97.56 94 ALA A N 1
ATOM 730 C CA . ALA A 1 94 ? 6.716 7.350 -11.635 1.00 97.56 94 ALA A CA 1
ATOM 731 C C . ALA A 1 94 ? 8.237 7.202 -11.700 1.00 97.56 94 ALA A C 1
ATOM 733 O O . ALA A 1 94 ? 8.860 7.543 -12.700 1.00 97.56 94 ALA A O 1
ATOM 734 N N . GLU A 1 95 ? 8.822 6.643 -10.646 1.00 96.19 95 GLU A N 1
ATOM 735 C CA . GLU A 1 95 ? 10.199 6.128 -10.637 1.00 96.19 95 GLU A CA 1
ATOM 736 C C . GLU A 1 95 ? 10.237 4.600 -10.573 1.00 96.19 95 GLU A C 1
ATOM 738 O O . GLU A 1 95 ? 11.277 3.985 -10.805 1.00 96.19 95 GLU A O 1
ATOM 743 N N . TRP A 1 96 ? 9.107 3.972 -10.246 1.00 97.00 96 TRP A N 1
ATOM 744 C CA . TRP A 1 96 ? 8.989 2.526 -10.171 1.00 97.00 96 TRP A CA 1
ATOM 745 C C . TRP A 1 96 ? 7.565 2.074 -10.457 1.00 97.00 96 TRP A C 1
ATOM 747 O O . TRP A 1 96 ? 6.597 2.710 -10.032 1.00 97.00 96 TRP A O 1
ATOM 757 N N . LEU A 1 97 ? 7.446 0.944 -11.143 1.00 98.12 97 LEU A N 1
ATOM 758 C CA . LEU A 1 97 ? 6.183 0.343 -11.539 1.00 98.12 97 LEU A CA 1
ATOM 759 C C . LEU A 1 97 ? 6.163 -1.144 -11.223 1.00 98.12 97 LEU A C 1
ATOM 761 O O . LEU A 1 97 ? 7.191 -1.823 -11.207 1.00 98.12 97 LEU A O 1
ATOM 765 N N . SER A 1 98 ? 4.957 -1.664 -11.043 1.00 98.25 98 SER A N 1
ATOM 766 C CA . SER A 1 98 ? 4.699 -3.096 -11.066 1.00 98.25 98 SER A CA 1
ATOM 767 C C . SER A 1 98 ? 3.385 -3.422 -11.742 1.00 98.25 98 SER A C 1
ATOM 769 O O . SER A 1 98 ? 2.471 -2.596 -11.808 1.00 98.25 98 SER A O 1
ATOM 771 N N . TRP A 1 99 ? 3.284 -4.671 -12.176 1.00 98.44 99 TRP A N 1
ATOM 772 C CA . TRP A 1 99 ? 2.151 -5.190 -12.923 1.00 98.44 99 TRP A CA 1
ATOM 773 C C . TRP A 1 99 ? 1.586 -6.447 -12.294 1.00 98.44 99 TRP A C 1
ATOM 775 O O . TRP A 1 99 ? 2.274 -7.206 -11.602 1.00 98.44 99 TRP A O 1
ATOM 785 N N . HIS A 1 100 ? 0.307 -6.679 -12.559 1.00 97.81 100 HIS A N 1
ATOM 786 C CA . HIS A 1 100 ? -0.308 -7.983 -12.364 1.00 97.81 100 HIS A CA 1
AT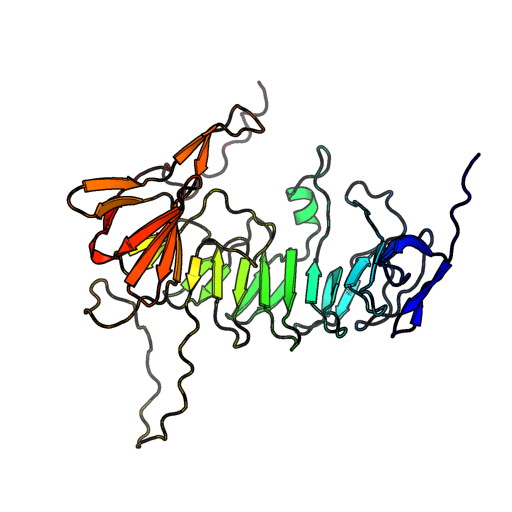OM 787 C C . HIS A 1 100 ? 0.203 -8.960 -13.436 1.00 97.81 100 HIS A C 1
ATOM 789 O O . HIS A 1 100 ? 0.625 -8.519 -14.505 1.00 97.81 100 HIS A O 1
ATOM 795 N N . PRO A 1 101 ? 0.130 -10.285 -13.213 1.00 95.50 101 PRO A N 1
ATOM 796 C CA . PRO A 1 101 ? 0.581 -11.277 -14.199 1.00 95.50 101 PRO A CA 1
ATOM 797 C C . PRO A 1 101 ? -0.079 -11.166 -15.584 1.00 95.50 101 PRO A C 1
ATOM 799 O O . PRO A 1 101 ? 0.481 -11.652 -16.563 1.00 95.50 101 PRO A O 1
ATOM 802 N N . GLY A 1 102 ? -1.258 -10.535 -15.663 1.00 94.06 102 GLY A N 1
ATOM 803 C CA . GLY A 1 102 ? -1.974 -10.241 -16.909 1.00 94.06 102 GLY A CA 1
ATOM 804 C C . GLY A 1 102 ? -1.554 -8.943 -17.614 1.00 94.06 102 GLY A C 1
ATOM 805 O O . GLY A 1 102 ? -2.142 -8.609 -18.634 1.00 94.06 102 GLY A O 1
ATOM 806 N N . GLY A 1 103 ? -0.576 -8.198 -17.086 1.00 94.88 103 GLY A N 1
ATOM 807 C CA . GLY A 1 103 ? -0.043 -6.975 -17.702 1.00 94.88 103 GLY A CA 1
ATOM 808 C C . GLY A 1 103 ? -0.775 -5.680 -17.335 1.00 94.88 103 GLY A C 1
ATOM 809 O O . GLY A 1 103 ? -0.350 -4.605 -17.750 1.00 94.88 103 GLY A O 1
ATOM 810 N N . THR A 1 104 ? -1.840 -5.732 -16.529 1.00 97.12 104 THR A N 1
ATOM 811 C CA . THR A 1 104 ? -2.474 -4.512 -16.006 1.00 97.12 104 THR A CA 1
ATOM 812 C C . THR A 1 104 ? -1.615 -3.877 -14.915 1.00 97.12 104 THR A C 1
ATOM 814 O O . THR A 1 104 ? -0.938 -4.570 -14.146 1.00 97.12 104 THR A O 1
ATOM 817 N N . LEU A 1 105 ? -1.609 -2.541 -14.865 1.00 98.38 105 LEU A N 1
ATOM 818 C CA . LEU A 1 105 ? -0.828 -1.783 -13.890 1.00 98.38 105 LEU A CA 1
ATOM 819 C C . LEU A 1 105 ? -1.284 -2.146 -12.472 1.00 98.38 105 LEU A C 1
ATOM 821 O O . LEU A 1 105 ? -2.475 -2.132 -12.176 1.00 98.38 105 LEU A O 1
ATOM 825 N N . LYS A 1 106 ? -0.333 -2.480 -11.600 1.00 98.50 106 LYS A N 1
ATOM 826 C CA . LYS A 1 106 ? -0.598 -2.903 -10.220 1.00 98.50 106 LYS A CA 1
ATOM 827 C C . LYS A 1 106 ? -0.234 -1.836 -9.208 1.00 98.50 106 LYS A C 1
ATOM 829 O O . LYS A 1 106 ? -0.983 -1.624 -8.263 1.00 98.50 106 LYS A O 1
ATOM 834 N N . ARG A 1 107 ? 0.928 -1.206 -9.349 1.00 98.12 107 ARG A N 1
ATOM 835 C CA . ARG A 1 107 ? 1.372 -0.138 -8.447 1.00 98.12 107 ARG A CA 1
ATOM 836 C C . ARG A 1 107 ? 2.369 0.758 -9.152 1.00 98.12 107 ARG A C 1
ATOM 838 O O . ARG A 1 107 ? 3.167 0.267 -9.948 1.00 98.12 107 ARG A O 1
ATOM 845 N N . ILE A 1 108 ? 2.340 2.031 -8.790 1.00 97.81 108 ILE A N 1
ATOM 846 C CA . ILE A 1 108 ? 3.411 2.981 -9.070 1.00 97.81 108 ILE A CA 1
ATOM 847 C C . ILE A 1 108 ? 3.967 3.526 -7.761 1.00 97.81 108 ILE A C 1
ATOM 849 O O . ILE A 1 108 ? 3.229 3.661 -6.780 1.00 97.81 108 ILE A O 1
ATOM 853 N N . LEU A 1 109 ? 5.252 3.858 -7.768 1.00 96.31 109 LEU A N 1
ATOM 854 C CA . LEU A 1 109 ? 5.847 4.766 -6.800 1.00 96.31 109 LEU A CA 1
ATOM 855 C C . LEU A 1 109 ? 6.248 6.032 -7.546 1.00 96.31 109 LEU A C 1
ATOM 857 O O . LEU A 1 109 ? 6.953 5.961 -8.557 1.00 96.31 109 LEU A O 1
ATOM 861 N N . THR A 1 110 ? 5.794 7.180 -7.056 1.00 95.31 110 THR A N 1
ATOM 862 C CA . THR A 1 110 ? 6.177 8.485 -7.609 1.00 95.31 110 THR A CA 1
ATOM 863 C C . THR A 1 110 ? 7.642 8.775 -7.313 1.00 95.31 110 THR A C 1
ATOM 865 O O . THR A 1 110 ? 8.309 9.444 -8.098 1.00 95.31 110 THR A O 1
ATOM 868 N N . ARG A 1 111 ? 8.138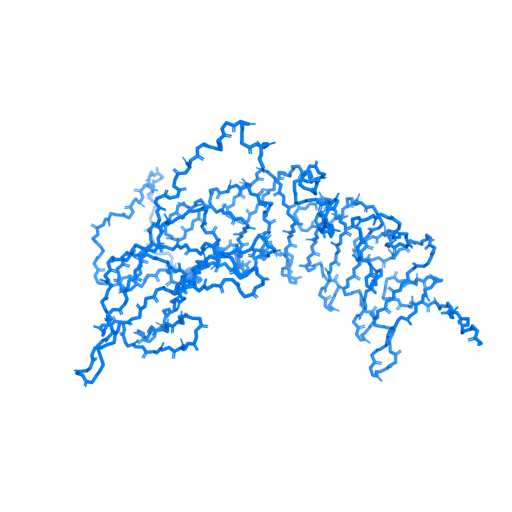 8.229 -6.198 1.00 90.56 111 ARG A N 1
ATOM 869 C CA . ARG A 1 111 ? 9.500 8.330 -5.690 1.00 90.56 111 ARG A CA 1
ATOM 870 C C . ARG A 1 111 ? 9.933 6.982 -5.127 1.00 90.56 111 ARG A C 1
ATOM 872 O O . ARG A 1 111 ? 9.177 6.349 -4.394 1.00 90.56 111 ARG A O 1
ATOM 879 N N . LYS A 1 112 ? 11.145 6.548 -5.456 1.00 89.00 112 LYS A N 1
ATOM 880 C CA . LYS A 1 112 ? 11.781 5.350 -4.903 1.00 89.00 112 LYS A CA 1
ATOM 881 C C . LYS A 1 112 ? 13.209 5.691 -4.478 1.00 89.00 112 LYS A C 1
ATOM 883 O O . LYS A 1 112 ? 14.172 5.332 -5.150 1.00 89.00 112 LYS A O 1
ATOM 888 N N . GLY A 1 113 ? 13.324 6.409 -3.364 1.00 83.19 113 GLY A N 1
ATOM 889 C CA . GLY A 1 113 ? 14.607 6.705 -2.738 1.00 83.19 113 GLY A CA 1
ATOM 890 C C . GLY A 1 113 ? 14.927 5.786 -1.565 1.00 83.19 113 GLY A C 1
ATOM 891 O O . GLY A 1 113 ? 14.042 5.353 -0.829 1.00 83.19 113 GLY A O 1
ATOM 892 N N . ARG A 1 114 ? 16.212 5.496 -1.389 1.00 83.56 114 ARG A N 1
ATOM 893 C CA . ARG A 1 114 ? 16.785 4.848 -0.216 1.00 83.56 114 ARG A CA 1
ATOM 894 C C . ARG A 1 114 ? 17.254 5.923 0.755 1.00 83.56 114 ARG A C 1
ATOM 896 O O . ARG A 1 114 ? 18.072 6.769 0.406 1.00 83.56 114 ARG A O 1
ATOM 903 N N . LEU A 1 115 ? 16.783 5.833 1.993 1.00 83.62 115 LEU A N 1
ATOM 904 C CA . LEU A 1 115 ? 17.272 6.678 3.075 1.00 83.62 115 LEU A CA 1
ATOM 905 C C . LEU A 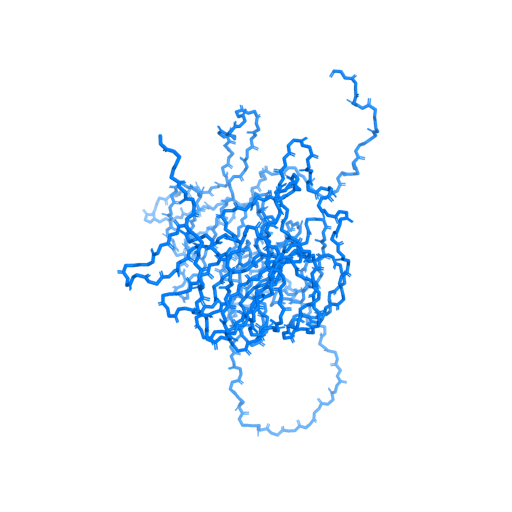1 115 ? 18.669 6.221 3.520 1.00 83.62 115 LEU A C 1
ATOM 907 O O . LEU A 1 115 ? 18.983 5.025 3.536 1.00 83.62 115 LEU A O 1
ATOM 911 N N . SER A 1 116 ? 19.519 7.177 3.874 1.00 83.12 116 SER A N 1
ATOM 912 C CA . SER A 1 116 ? 20.873 6.945 4.380 1.00 83.12 116 SER A CA 1
ATOM 913 C C . SER A 1 116 ? 21.274 8.047 5.365 1.00 83.12 116 SER A C 1
ATOM 915 O O . SER A 1 116 ? 20.564 9.036 5.520 1.00 83.12 116 SER A O 1
ATOM 917 N N . GLY A 1 117 ? 22.448 7.932 5.995 1.00 82.56 117 GLY A N 1
ATOM 918 C CA . GLY A 1 117 ? 22.981 9.009 6.843 1.00 82.56 117 GLY A CA 1
ATOM 919 C C . GLY A 1 117 ? 23.225 10.338 6.106 1.00 82.56 117 GLY A C 1
ATOM 920 O O . GLY A 1 117 ? 23.383 11.364 6.757 1.00 82.56 117 GLY A O 1
ATOM 921 N N . TYR A 1 118 ? 23.236 10.326 4.768 1.00 83.06 118 TYR A N 1
ATOM 922 C CA . TYR A 1 118 ? 23.404 11.506 3.912 1.00 83.06 118 TYR A CA 1
ATOM 923 C C . TYR A 1 118 ? 22.142 11.860 3.112 1.00 83.06 118 TYR A C 1
ATOM 925 O O . TYR A 1 118 ? 22.177 12.796 2.319 1.00 83.06 118 TYR A O 1
ATOM 933 N N . TRP A 1 119 ? 21.061 11.089 3.267 1.00 87.19 119 TRP A N 1
ATOM 934 C CA . TRP A 1 119 ? 19.825 11.271 2.514 1.00 87.19 119 TRP A CA 1
ATOM 935 C C . TRP A 1 119 ? 18.620 10.960 3.392 1.00 87.19 119 TRP A C 1
ATOM 937 O O . TRP A 1 119 ? 18.346 9.799 3.710 1.00 87.19 119 TRP A O 1
ATOM 947 N N . THR A 1 120 ? 17.927 12.005 3.819 1.00 87.94 120 THR A N 1
ATOM 948 C CA . THR A 1 120 ? 16.835 11.914 4.786 1.00 87.94 120 THR A CA 1
ATOM 949 C C . THR A 1 120 ? 15.474 11.811 4.103 1.00 87.94 120 THR A C 1
ATOM 951 O O . THR A 1 120 ? 15.323 12.044 2.904 1.00 87.94 120 THR A O 1
ATOM 954 N N . GLU A 1 121 ? 14.443 11.488 4.885 1.00 87.12 121 GLU A N 1
ATOM 955 C CA . GLU A 1 121 ? 13.055 11.530 4.416 1.00 87.12 121 GLU A CA 1
ATOM 956 C C . GLU A 1 121 ? 12.658 12.934 3.931 1.00 87.12 121 GLU A C 1
ATOM 958 O O . GLU A 1 121 ? 11.935 13.062 2.946 1.00 87.12 121 GLU A O 1
ATOM 963 N N . GLN A 1 122 ? 13.168 13.989 4.577 1.00 87.44 122 GLN A N 1
ATOM 964 C CA . GLN A 1 122 ? 12.906 15.374 4.179 1.00 87.44 122 GLN A CA 1
ATOM 965 C C . GLN A 1 122 ? 13.525 15.698 2.816 1.00 87.44 122 GLN A C 1
ATOM 967 O O . GLN A 1 122 ? 12.887 16.373 2.005 1.00 87.44 122 GLN A O 1
ATOM 972 N N . ASP A 1 123 ? 14.725 15.178 2.544 1.00 89.69 123 ASP A N 1
ATOM 973 C CA . ASP A 1 123 ? 15.391 15.338 1.247 1.00 89.69 123 ASP A CA 1
ATOM 974 C C . ASP A 1 123 ? 14.592 14.645 0.134 1.00 89.69 123 ASP A C 1
ATOM 976 O O . ASP A 1 123 ? 14.343 15.235 -0.920 1.00 89.69 123 ASP A O 1
ATOM 980 N N . GLU A 1 124 ? 14.099 13.425 0.380 1.00 89.94 124 GLU A N 1
ATOM 981 C CA . GLU A 1 124 ? 13.242 12.724 -0.583 1.00 89.94 124 GLU A CA 1
ATOM 982 C C . GLU A 1 124 ? 11.902 13.451 -0.784 1.00 89.94 124 GLU A C 1
ATOM 984 O O . GLU A 1 124 ? 11.446 13.626 -1.919 1.00 89.94 124 GLU A O 1
ATOM 989 N N . ALA A 1 125 ? 11.299 13.941 0.303 1.00 88.75 125 ALA A N 1
ATOM 990 C CA . ALA A 1 125 ? 10.051 14.692 0.265 1.00 88.75 125 ALA A CA 1
ATOM 991 C C . ALA A 1 125 ? 10.193 16.001 -0.524 1.00 88.75 125 ALA A C 1
ATOM 993 O O . ALA A 1 125 ? 9.243 16.416 -1.193 1.00 88.75 125 ALA A O 1
ATOM 994 N N . ALA A 1 126 ? 11.351 16.666 -0.478 1.00 91.00 126 ALA A N 1
ATOM 995 C CA . ALA A 1 126 ? 11.612 17.895 -1.228 1.00 91.00 126 ALA A CA 1
ATOM 996 C C . ALA A 1 126 ? 11.557 17.682 -2.751 1.00 91.00 126 ALA A C 1
ATOM 998 O O . ALA A 1 126 ? 11.196 18.603 -3.484 1.00 91.00 126 ALA A O 1
ATOM 999 N N . LEU A 1 127 ? 11.847 16.465 -3.219 1.00 90.94 127 LEU A N 1
ATOM 1000 C CA . LEU A 1 127 ? 11.797 16.090 -4.633 1.00 90.94 127 LEU A CA 1
ATOM 1001 C C . LEU A 1 127 ? 10.437 15.527 -5.075 1.00 90.94 127 LEU A C 1
ATOM 1003 O O . LEU A 1 127 ? 10.210 15.317 -6.269 1.00 90.94 127 LEU A O 1
ATOM 1007 N N . ALA A 1 128 ? 9.528 15.260 -4.138 1.00 92.38 128 ALA A N 1
ATOM 1008 C CA . ALA A 1 128 ? 8.206 14.743 -4.451 1.00 92.38 128 ALA A CA 1
ATOM 1009 C C . ALA A 1 128 ? 7.282 15.859 -4.978 1.00 92.38 128 ALA A C 1
ATOM 1011 O O . ALA A 1 128 ? 7.065 16.859 -4.281 1.00 92.38 128 ALA A O 1
ATOM 1012 N N . PRO A 1 129 ? 6.697 15.703 -6.180 1.00 93.00 129 PRO A N 1
ATOM 1013 C CA . PRO A 1 129 ? 5.754 16.678 -6.707 1.00 93.00 129 PRO A CA 1
ATOM 1014 C C . PRO A 1 129 ? 4.440 16.649 -5.919 1.00 93.00 129 PRO A C 1
ATOM 1016 O O . PRO A 1 129 ? 3.986 15.593 -5.472 1.00 93.00 129 PRO A O 1
ATOM 1019 N N . SER A 1 130 ? 3.805 17.815 -5.796 1.00 96.19 130 SER A N 1
ATOM 1020 C CA . SER A 1 130 ? 2.407 17.885 -5.372 1.00 96.19 130 SER A CA 1
ATOM 1021 C C . SER A 1 130 ? 1.513 17.455 -6.532 1.00 96.19 130 SER A C 1
ATOM 1023 O O . SER A 1 130 ? 1.705 17.904 -7.665 1.00 96.19 130 SER A O 1
ATOM 1025 N N . LEU A 1 131 ? 0.561 16.570 -6.255 1.00 97.06 131 LEU A N 1
ATOM 1026 C CA . LEU A 1 131 ? -0.386 16.035 -7.223 1.00 97.06 131 LEU A CA 1
ATOM 1027 C C . LEU A 1 131 ? -1.800 16.472 -6.853 1.00 97.06 131 LEU A C 1
ATOM 1029 O O . LEU A 1 131 ? -2.129 16.597 -5.676 1.00 97.06 131 LEU A O 1
ATOM 1033 N N . ASP A 1 132 ? -2.639 16.656 -7.865 1.00 97.06 132 ASP A N 1
ATOM 1034 C CA . ASP A 1 132 ? -4.072 16.891 -7.708 1.00 97.06 132 ASP A CA 1
ATOM 1035 C C . ASP A 1 132 ? -4.829 15.689 -8.281 1.00 97.06 132 ASP A C 1
ATOM 1037 O O . ASP A 1 132 ? -4.867 15.477 -9.495 1.00 97.06 132 ASP A O 1
ATOM 1041 N N . LEU A 1 133 ? -5.356 14.850 -7.390 1.00 96.75 133 LEU A N 1
ATOM 1042 C CA . LEU A 1 133 ? -5.893 13.530 -7.708 1.00 96.75 133 LEU A CA 1
ATOM 1043 C C . LEU A 1 133 ? -7.371 13.443 -7.338 1.00 96.75 133 LEU A C 1
ATOM 1045 O O . LEU A 1 133 ? -7.772 13.819 -6.238 1.00 96.75 133 LEU A O 1
ATOM 1049 N N . LEU A 1 134 ? -8.175 12.862 -8.228 1.00 96.31 134 LEU A N 1
ATOM 1050 C CA . LEU A 1 134 ? -9.519 12.399 -7.892 1.00 96.31 134 LEU A CA 1
ATOM 1051 C C . LEU A 1 134 ? -9.434 10.939 -7.434 1.00 96.31 134 LEU A C 1
ATOM 1053 O O . LEU A 1 134 ? -9.351 10.029 -8.255 1.00 96.31 134 LEU A O 1
ATOM 1057 N N . LEU A 1 135 ? -9.410 10.729 -6.120 1.00 96.31 135 LEU A N 1
ATOM 1058 C CA . LEU A 1 135 ? -9.402 9.409 -5.492 1.00 96.31 135 LEU A CA 1
ATOM 1059 C C . LEU A 1 135 ? -10.838 8.985 -5.138 1.00 96.31 135 LEU A C 1
ATOM 1061 O O . LEU A 1 135 ? -11.726 9.840 -5.115 1.00 96.31 135 LEU A O 1
ATOM 1065 N N . PRO A 1 136 ? -11.098 7.696 -4.841 1.00 94.94 136 PRO A N 1
ATOM 1066 C CA . PRO A 1 136 ? -12.468 7.226 -4.622 1.00 94.94 136 PRO A CA 1
ATOM 1067 C C . PRO A 1 136 ? -13.253 7.997 -3.536 1.00 94.94 136 PRO A C 1
ATOM 1069 O O . PRO A 1 136 ? -14.384 8.395 -3.806 1.00 94.94 136 PRO A O 1
ATOM 1072 N N . PRO A 1 137 ? -12.670 8.326 -2.363 1.00 93.12 137 PRO A N 1
ATOM 1073 C CA . PRO A 1 137 ? -13.344 9.146 -1.348 1.00 93.12 137 PRO A CA 1
ATOM 1074 C C . PRO A 1 137 ? -13.485 10.635 -1.692 1.00 93.12 137 PRO A C 1
ATOM 1076 O O . PRO A 1 137 ? -14.187 11.359 -0.989 1.00 93.12 137 PRO A O 1
ATOM 1079 N N . GLY A 1 138 ? -12.782 11.129 -2.714 1.00 94.31 138 GLY A N 1
ATOM 1080 C CA . GLY A 1 138 ? -12.794 12.539 -3.086 1.00 94.31 138 GLY A CA 1
ATOM 1081 C C . GLY A 1 138 ? -11.464 13.051 -3.629 1.00 94.31 138 GLY A C 1
ATOM 1082 O O . GLY A 1 138 ? -10.508 12.308 -3.855 1.00 94.31 138 GLY A O 1
ATOM 1083 N N . ARG A 1 139 ? -11.408 14.366 -3.852 1.00 96.25 139 ARG A N 1
ATOM 1084 C CA . ARG A 1 139 ? -10.203 15.040 -4.338 1.00 96.25 139 ARG A CA 1
ATOM 1085 C C . ARG A 1 139 ? -9.156 15.150 -3.226 1.00 96.25 139 ARG A C 1
ATOM 1087 O O . ARG A 1 139 ? -9.484 15.517 -2.097 1.00 96.25 139 ARG A O 1
ATOM 1094 N N . PHE A 1 140 ? -7.906 14.872 -3.573 1.00 97.00 140 PHE A N 1
ATOM 1095 C CA . PHE A 1 140 ? -6.734 15.088 -2.735 1.00 97.00 140 PHE A CA 1
ATOM 1096 C C . PHE A 1 140 ? -5.734 15.971 -3.482 1.00 97.00 140 PHE A C 1
ATOM 1098 O O . PHE A 1 140 ? -5.457 15.738 -4.659 1.00 97.00 140 PHE A O 1
ATOM 1105 N N . THR A 1 141 ? -5.177 16.958 -2.785 1.00 97.56 141 THR A N 1
ATOM 1106 C CA . THR A 1 141 ? -4.086 17.790 -3.294 1.00 97.56 141 THR A CA 1
ATOM 1107 C C . THR A 1 141 ? -2.938 17.746 -2.301 1.00 97.56 141 THR A C 1
ATOM 1109 O O . THR A 1 141 ? -3.106 18.176 -1.163 1.00 97.56 141 THR A O 1
ATOM 1112 N N . GLY A 1 142 ? -1.791 17.229 -2.731 1.00 96.44 142 GLY A N 1
ATOM 1113 C CA . GLY A 1 142 ? -0.619 17.047 -1.880 1.00 96.44 142 GLY A CA 1
ATOM 1114 C C . GLY A 1 142 ? 0.338 16.011 -2.453 1.00 96.44 142 GLY A C 1
ATOM 1115 O O . GLY A 1 142 ? 0.205 15.570 -3.599 1.00 96.44 142 GLY A O 1
ATOM 1116 N N . LYS A 1 143 ? 1.328 15.608 -1.663 1.00 96.44 143 LYS A N 1
ATOM 1117 C CA . LYS A 1 143 ? 2.352 14.658 -2.101 1.00 96.44 143 LYS A CA 1
ATOM 1118 C C . LYS A 1 143 ? 1.917 13.211 -1.856 1.00 96.44 143 LYS A C 1
ATOM 1120 O O . LYS A 1 143 ? 1.566 12.806 -0.750 1.00 96.44 143 LYS A O 1
ATOM 1125 N N . VAL A 1 144 ? 2.024 12.387 -2.894 1.00 95.56 144 VAL A N 1
ATOM 1126 C CA . VAL A 1 144 ? 1.759 10.938 -2.843 1.00 95.56 144 VAL A CA 1
ATOM 1127 C C . VAL A 1 144 ? 3.056 10.182 -3.085 1.00 95.56 144 VAL A C 1
ATOM 1129 O O . VAL A 1 144 ? 3.788 10.527 -4.007 1.00 95.56 144 VAL A O 1
ATOM 1132 N N . GLN A 1 145 ? 3.340 9.158 -2.282 1.00 94.75 145 GLN A N 1
ATOM 1133 C CA . GLN A 1 145 ? 4.477 8.251 -2.471 1.00 94.75 145 GLN A CA 1
ATOM 1134 C C . GLN A 1 145 ? 4.162 7.153 -3.484 1.00 94.75 145 GLN A C 1
ATOM 1136 O O . GLN A 1 145 ? 4.994 6.808 -4.322 1.00 94.75 145 GLN A O 1
ATOM 1141 N N . GLY A 1 146 ? 2.950 6.603 -3.434 1.00 96.00 146 GLY A N 1
ATOM 1142 C CA . GLY A 1 146 ? 2.564 5.510 -4.311 1.00 96.00 146 GLY A CA 1
ATOM 1143 C C . GLY A 1 146 ? 1.066 5.283 -4.381 1.00 96.00 146 GLY A C 1
ATOM 1144 O O . GLY A 1 146 ? 0.304 5.701 -3.513 1.00 96.00 146 GLY A O 1
ATOM 1145 N N . LEU A 1 147 ? 0.658 4.597 -5.441 1.00 97.69 147 LEU A N 1
ATOM 1146 C CA . LEU A 1 147 ? -0.725 4.212 -5.711 1.00 97.69 147 LEU A CA 1
ATOM 1147 C C . LEU A 1 147 ? -0.750 2.745 -6.107 1.00 97.69 147 LEU A C 1
ATOM 1149 O O . LEU A 1 147 ? 0.125 2.288 -6.847 1.00 97.69 147 LEU A O 1
ATOM 1153 N N . ARG A 1 148 ? -1.752 2.008 -5.635 1.00 98.06 148 ARG A N 1
ATOM 1154 C CA . ARG A 1 148 ? -1.999 0.616 -6.024 1.00 98.06 148 ARG A CA 1
ATOM 1155 C C . ARG A 1 148 ? -3.329 0.522 -6.753 1.00 98.06 148 ARG A C 1
ATOM 1157 O O . ARG A 1 148 ? -4.272 1.230 -6.422 1.00 98.06 148 ARG A O 1
ATOM 1164 N N . PHE A 1 149 ? -3.416 -0.400 -7.699 1.00 98.12 149 PHE A N 1
ATOM 1165 C CA . PHE A 1 149 ? -4.589 -0.630 -8.527 1.00 98.12 149 PHE A CA 1
ATOM 1166 C C . PHE A 1 149 ? -4.997 -2.101 -8.502 1.00 98.12 149 PHE A C 1
ATOM 1168 O O . PHE A 1 149 ? -4.162 -3.019 -8.489 1.00 98.12 149 PHE A O 1
ATOM 1175 N N . TYR A 1 150 ? -6.304 -2.322 -8.531 1.00 97.75 150 TYR A N 1
ATOM 1176 C CA . TYR A 1 150 ? -6.883 -3.621 -8.838 1.00 97.75 150 TYR A CA 1
ATOM 1177 C C . TYR A 1 150 ? -6.642 -3.987 -10.309 1.00 97.75 150 TYR A C 1
ATOM 1179 O O . TYR A 1 150 ? -6.403 -3.096 -11.126 1.00 97.75 150 TYR A O 1
ATOM 1187 N N . PRO A 1 151 ? -6.732 -5.276 -10.691 1.00 96.88 151 PRO A N 1
ATOM 1188 C CA . PRO A 1 151 ? -6.599 -5.677 -12.090 1.00 96.88 151 PRO A CA 1
ATOM 1189 C C . PRO A 1 151 ? -7.558 -4.944 -13.038 1.00 96.88 151 PRO A C 1
ATOM 1191 O O . PRO A 1 151 ? -7.183 -4.692 -14.179 1.00 96.88 151 PRO A O 1
ATOM 1194 N N . GLY A 1 152 ? -8.751 -4.565 -12.557 1.00 95.50 152 GLY A N 1
ATOM 1195 C CA . GLY A 1 152 ? -9.734 -3.764 -13.297 1.00 95.50 152 GLY A CA 1
ATOM 1196 C C . GLY A 1 152 ? -9.411 -2.267 -13.414 1.00 95.50 152 GLY A C 1
ATOM 1197 O O . GLY A 1 152 ? -10.177 -1.536 -14.027 1.00 95.50 152 GLY A O 1
ATOM 1198 N N . GLY A 1 153 ? -8.305 -1.793 -12.832 1.00 95.44 153 GLY A N 1
ATOM 1199 C CA . GLY A 1 153 ? -7.858 -0.398 -12.910 1.00 95.44 153 GLY A CA 1
ATOM 1200 C C . GLY A 1 153 ? -8.381 0.521 -11.802 1.00 95.44 153 GLY A C 1
ATOM 1201 O O . GLY A 1 153 ? -7.853 1.617 -11.641 1.00 95.44 153 GLY A O 1
ATOM 1202 N N . HIS A 1 154 ? -9.352 0.087 -10.992 1.00 96.44 154 HIS A N 1
ATOM 1203 C CA . HIS A 1 154 ? -9.793 0.849 -9.819 1.00 96.44 154 HIS A CA 1
ATOM 1204 C C . HIS A 1 154 ? -8.641 1.053 -8.826 1.00 96.44 154 HIS A C 1
ATOM 1206 O O . HIS A 1 154 ? -7.830 0.148 -8.600 1.00 96.44 154 HIS A O 1
ATOM 1212 N N . CYS A 1 155 ? -8.571 2.244 -8.226 1.00 97.56 155 CYS A N 1
ATOM 1213 C CA . CYS A 1 155 ? -7.587 2.552 -7.193 1.00 97.56 155 CYS A CA 1
ATOM 1214 C C . CYS A 1 155 ? -7.858 1.680 -5.961 1.00 97.56 155 CYS A C 1
ATOM 1216 O O . CYS A 1 155 ? -8.944 1.722 -5.395 1.00 97.56 155 CYS A O 1
ATOM 1218 N N . ALA A 1 156 ? -6.871 0.882 -5.569 1.00 98.00 156 ALA A N 1
ATOM 1219 C CA . ALA A 1 156 ? -6.938 -0.008 -4.418 1.00 98.00 156 ALA A CA 1
ATOM 1220 C C . ALA A 1 156 ? -6.397 0.649 -3.147 1.00 98.00 156 ALA A C 1
ATOM 1222 O O . ALA A 1 156 ? -6.840 0.319 -2.050 1.00 98.00 156 ALA A O 1
ATOM 1223 N N . SER A 1 157 ? -5.421 1.546 -3.282 1.00 98.12 157 SER A N 1
ATOM 1224 C CA . SER A 1 157 ? -4.879 2.313 -2.164 1.00 98.12 157 SER A CA 1
ATOM 1225 C C . SER A 1 157 ? -4.029 3.485 -2.634 1.00 98.12 157 SER A C 1
ATOM 1227 O O . SER A 1 157 ? -3.510 3.502 -3.757 1.00 98.12 157 SER A O 1
ATOM 1229 N N . VAL A 1 158 ? -3.858 4.441 -1.728 1.00 97.94 158 VAL A N 1
ATOM 1230 C CA . VAL A 1 158 ? -2.928 5.562 -1.843 1.00 97.94 158 VAL A CA 1
ATOM 1231 C C . VAL A 1 158 ? -2.007 5.576 -0.627 1.00 97.94 158 VAL A C 1
ATOM 1233 O O . VAL A 1 158 ? -2.476 5.441 0.501 1.00 97.94 158 VAL A O 1
ATOM 1236 N N . THR A 1 159 ? -0.709 5.765 -0.858 1.00 97.44 159 THR A N 1
ATOM 1237 C CA . THR A 1 159 ? 0.276 6.069 0.184 1.00 97.44 159 THR A CA 1
ATOM 1238 C C . THR A 1 159 ? 0.643 7.548 0.085 1.00 97.44 159 THR A C 1
ATOM 1240 O O . THR A 1 159 ? 1.227 7.977 -0.910 1.00 97.44 159 THR A O 1
ATOM 1243 N N . LEU A 1 160 ? 0.303 8.332 1.099 1.00 96.12 160 LEU A N 1
ATOM 1244 C CA . LEU A 1 160 ? 0.640 9.748 1.228 1.00 96.12 160 LEU A CA 1
ATOM 1245 C C . LEU A 1 160 ? 2.071 9.918 1.742 1.00 96.12 160 LEU A C 1
ATOM 1247 O O . LEU A 1 160 ? 2.603 9.042 2.423 1.00 96.12 160 LEU A O 1
ATOM 1251 N N . TRP A 1 161 ? 2.698 11.049 1.437 1.00 93.69 161 TRP A N 1
ATOM 1252 C CA . TRP A 1 161 ? 3.960 11.418 2.082 1.00 93.69 161 TRP A CA 1
ATOM 1253 C C . TRP A 1 161 ? 3.770 11.668 3.588 1.00 93.69 161 TRP A C 1
ATOM 1255 O O . TRP A 1 161 ? 2.732 12.206 3.985 1.00 93.69 161 TRP A O 1
ATOM 1265 N N . PRO A 1 162 ? 4.745 11.317 4.447 1.00 90.69 162 PRO A N 1
ATOM 1266 C CA . PRO A 1 162 ? 4.729 11.739 5.840 1.00 90.69 162 PRO A CA 1
ATOM 1267 C C . PRO A 1 162 ? 4.572 13.259 5.966 1.00 90.69 162 PRO A C 1
ATOM 1269 O O . PRO A 1 162 ? 5.191 14.029 5.234 1.00 90.69 162 PRO A O 1
ATOM 1272 N N . GLY A 1 163 ? 3.696 13.683 6.878 1.00 90.31 163 GLY A N 1
ATOM 1273 C CA . GLY A 1 163 ? 3.313 15.087 7.06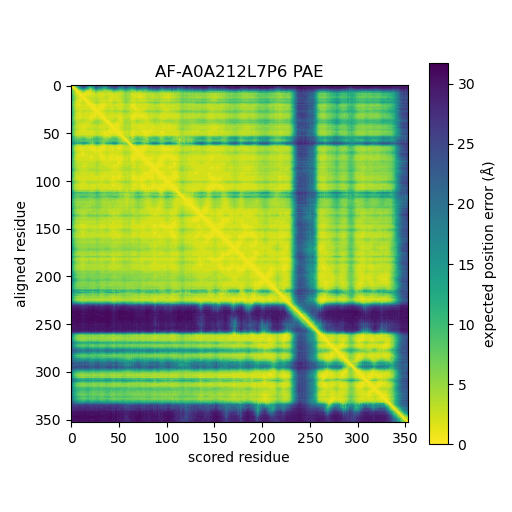3 1.00 90.31 163 GLY A CA 1
ATOM 1274 C C . GLY A 1 163 ? 2.072 15.524 6.277 1.00 90.31 163 GLY A C 1
ATOM 1275 O O . GLY A 1 163 ? 1.442 16.506 6.664 1.00 90.31 163 GLY A O 1
ATOM 1276 N N . GLU A 1 164 ? 1.665 14.789 5.238 1.00 94.88 164 GLU A N 1
ATOM 1277 C CA . GLU A 1 164 ? 0.392 15.034 4.553 1.00 94.88 164 GLU A CA 1
ATOM 1278 C C . GLU A 1 164 ? -0.786 14.541 5.399 1.00 94.88 164 GLU A C 1
ATOM 1280 O O . GLU A 1 164 ? -0.742 13.457 5.992 1.00 94.88 164 GLU A O 1
ATOM 1285 N N . VAL A 1 165 ? -1.863 15.331 5.420 1.00 96.25 165 VAL A N 1
ATOM 1286 C CA . VAL A 1 165 ? -3.125 14.966 6.071 1.00 96.25 165 VAL A CA 1
ATOM 1287 C C . VAL A 1 165 ? -4.277 15.177 5.103 1.00 96.25 165 VAL A C 1
ATOM 1289 O O . VAL A 1 165 ? -4.458 16.264 4.555 1.00 96.25 165 VAL A O 1
ATOM 1292 N N . TRP A 1 166 ? -5.095 14.144 4.931 1.00 96.88 166 TRP A N 1
ATOM 1293 C CA . TRP A 1 166 ? -6.280 14.180 4.084 1.00 96.88 166 TRP A CA 1
ATOM 1294 C C . TRP A 1 166 ? -7.544 13.950 4.909 1.00 96.88 166 TRP A C 1
ATOM 1296 O O . TRP A 1 166 ? -7.627 12.994 5.671 1.00 96.88 166 TRP A O 1
ATOM 1306 N N . ASN A 1 167 ? -8.547 14.816 4.757 1.00 96.88 167 ASN A N 1
ATOM 1307 C CA . ASN A 1 167 ? -9.859 14.601 5.367 1.00 96.88 167 ASN A CA 1
ATOM 1308 C C . ASN A 1 167 ? -10.702 13.688 4.472 1.00 96.88 167 ASN A C 1
ATOM 1310 O O . ASN A 1 167 ? -11.192 14.115 3.426 1.00 96.88 167 ASN A O 1
ATOM 1314 N N . VAL A 1 168 ? -10.864 12.439 4.897 1.00 96.12 168 VAL A N 1
ATOM 1315 C CA . VAL A 1 168 ? -11.499 11.365 4.130 1.00 96.12 168 VAL A CA 1
ATOM 1316 C C . VAL A 1 168 ? -12.912 11.116 4.655 1.00 96.12 168 VAL A C 1
ATOM 1318 O O . VAL A 1 168 ? -13.074 10.876 5.851 1.00 96.12 168 VAL A O 1
ATOM 1321 N N . PRO A 1 169 ? -13.952 11.133 3.805 1.00 94.94 169 PRO A N 1
ATOM 1322 C CA . PRO A 1 169 ? -15.269 10.626 4.178 1.00 94.94 169 PRO A CA 1
ATOM 1323 C C . PRO A 1 169 ? -15.200 9.121 4.475 1.00 94.94 169 PRO A C 1
ATOM 1325 O O . PRO A 1 169 ? -14.814 8.339 3.609 1.00 94.94 169 PRO A O 1
ATOM 1328 N N . THR A 1 170 ? -15.581 8.709 5.685 1.00 94.81 170 THR A N 1
ATOM 1329 C CA . THR A 1 170 ? -15.602 7.293 6.096 1.00 94.81 170 THR A CA 1
ATOM 1330 C C . THR A 1 170 ? -16.986 6.889 6.619 1.00 94.81 170 THR A C 1
ATOM 1332 O O . THR A 1 170 ? -17.811 7.770 6.889 1.00 94.81 170 THR A O 1
ATOM 1335 N N . PRO A 1 171 ? -17.256 5.582 6.815 1.00 93.06 171 PRO A N 1
ATOM 1336 C CA . PRO A 1 171 ? -18.513 5.112 7.404 1.00 93.06 171 PRO A CA 1
ATOM 1337 C C . PRO A 1 171 ? -18.820 5.677 8.799 1.00 93.06 171 PRO A C 1
ATOM 1339 O O . PRO A 1 171 ? -19.981 5.744 9.184 1.00 93.06 171 PRO A O 1
ATOM 1342 N N . VAL A 1 172 ? -17.800 6.119 9.544 1.00 93.38 172 VAL A N 1
ATOM 1343 C CA . VAL A 1 172 ? -17.948 6.734 10.878 1.00 93.38 172 VAL A CA 1
ATOM 1344 C C . VAL A 1 172 ? -17.858 8.266 10.839 1.00 93.38 172 VAL A C 1
ATOM 1346 O O . VAL A 1 172 ? -17.676 8.917 11.865 1.00 93.38 172 VAL A O 1
ATOM 1349 N N . GLY A 1 173 ? -17.989 8.856 9.648 1.00 92.88 173 GLY A N 1
ATOM 1350 C CA . GLY A 1 173 ? -17.863 10.291 9.404 1.00 92.88 173 GLY A CA 1
ATOM 1351 C C . GLY A 1 173 ? -16.497 10.695 8.834 1.00 92.88 173 GLY A C 1
ATOM 1352 O O . GLY A 1 173 ? -15.644 9.847 8.569 1.00 92.88 173 GLY A O 1
ATOM 1353 N N . PRO A 1 174 ? -16.275 11.992 8.569 1.00 95.00 174 PRO A N 1
ATOM 1354 C CA . PRO A 1 174 ? -15.004 12.469 8.036 1.00 95.00 174 PRO A CA 1
ATOM 1355 C C . PRO A 1 174 ? -13.862 12.261 9.034 1.00 95.00 174 PRO A C 1
ATOM 1357 O O . PRO A 1 174 ? -13.951 12.726 10.171 1.00 95.00 174 PRO A O 1
ATOM 1360 N N . LEU A 1 175 ? -12.783 11.610 8.598 1.00 96.06 175 LEU A N 1
ATOM 1361 C CA . LEU A 1 175 ? -11.599 11.370 9.416 1.00 96.06 175 LEU A CA 1
ATOM 1362 C C . LEU A 1 175 ? -10.350 12.035 8.820 1.00 96.06 175 LEU A C 1
ATOM 1364 O O . LEU A 1 175 ? -10.162 12.012 7.603 1.00 96.06 175 LEU A O 1
ATOM 1368 N N . PRO A 1 176 ? -9.475 12.598 9.667 1.00 96.69 176 PRO A N 1
ATOM 1369 C CA . PRO A 1 176 ? -8.157 13.064 9.270 1.00 96.69 176 PRO A CA 1
ATOM 1370 C C . PRO A 1 176 ? -7.216 11.864 9.137 1.00 96.69 176 PRO A C 1
ATOM 1372 O O . PRO A 1 176 ? -6.955 11.148 10.105 1.00 96.69 176 PRO A O 1
ATOM 1375 N N . VAL A 1 177 ? -6.696 11.651 7.938 1.00 96.75 177 VAL A N 1
ATOM 1376 C CA . VAL A 1 177 ? -5.858 10.505 7.588 1.00 96.75 177 VAL A CA 1
ATOM 1377 C C . VAL A 1 177 ? -4.434 10.965 7.314 1.00 96.75 177 VAL A C 1
ATOM 1379 O O . VAL A 1 177 ? -4.235 11.898 6.538 1.00 96.75 177 VAL A O 1
ATOM 1382 N N . ARG A 1 178 ? -3.453 10.272 7.897 1.00 95.56 178 ARG A N 1
ATOM 1383 C CA . ARG A 1 178 ? -2.032 10.349 7.517 1.00 95.56 178 ARG A CA 1
ATOM 1384 C C . ARG A 1 178 ? -1.640 9.077 6.771 1.00 95.56 178 ARG A C 1
ATOM 1386 O O . ARG A 1 178 ? -2.332 8.077 6.880 1.00 95.56 178 ARG A O 1
ATOM 1393 N N . TYR A 1 179 ? -0.519 9.098 6.058 1.00 95.38 179 TYR A N 1
ATOM 1394 C CA . TYR A 1 179 ? 0.115 7.939 5.401 1.00 95.38 179 TYR A CA 1
ATOM 1395 C C . TYR A 1 179 ? -0.676 7.200 4.320 1.00 95.38 179 TYR A C 1
ATOM 1397 O O . TYR A 1 179 ? -0.058 6.801 3.338 1.00 95.38 179 TYR A O 1
ATOM 1405 N N . GLY A 1 180 ? -1.990 7.015 4.416 1.00 95.75 180 GLY A N 1
ATOM 1406 C CA . GLY A 1 180 ? -2.734 6.361 3.354 1.00 95.75 180 GLY A CA 1
ATOM 1407 C C . GLY A 1 180 ? -4.135 5.875 3.688 1.00 95.75 180 GLY A C 1
ATOM 1408 O O . GLY A 1 180 ? -4.624 5.927 4.815 1.00 95.75 180 GLY A O 1
ATOM 1409 N N . CYS A 1 181 ? -4.782 5.400 2.630 1.00 96.94 181 CYS A N 1
ATOM 1410 C CA . CYS A 1 181 ? -6.061 4.704 2.667 1.00 96.94 181 CYS A CA 1
ATOM 1411 C C . CYS A 1 181 ? -6.027 3.538 1.692 1.00 96.94 181 CYS A C 1
ATOM 1413 O O . CYS A 1 181 ? -5.445 3.650 0.608 1.00 96.94 181 CYS A O 1
ATOM 1415 N N . ALA A 1 182 ? -6.758 2.483 2.030 1.00 97.88 182 ALA A N 1
ATOM 1416 C CA . ALA A 1 182 ? -7.141 1.441 1.098 1.00 97.88 182 ALA A CA 1
ATOM 1417 C C . ALA A 1 182 ? -8.645 1.487 0.824 1.00 97.88 182 ALA A C 1
ATOM 1419 O O . ALA A 1 182 ? -9.448 1.867 1.678 1.00 97.88 182 ALA A O 1
ATOM 1420 N N . PHE A 1 183 ? -9.024 1.040 -0.366 1.00 97.00 183 PHE A N 1
ATOM 1421 C CA . PHE A 1 183 ? -10.393 1.060 -0.865 1.00 97.00 183 PHE A CA 1
ATOM 1422 C C . PHE A 1 183 ? -10.830 -0.351 -1.240 1.00 97.00 183 PHE A C 1
ATOM 1424 O O . PHE A 1 183 ? -9.998 -1.193 -1.579 1.00 97.00 183 PHE A O 1
ATOM 1431 N N . TYR A 1 184 ? -12.129 -0.610 -1.181 1.00 96.25 184 TYR A N 1
ATOM 1432 C CA . TYR A 1 184 ? -12.731 -1.731 -1.891 1.00 96.25 184 TYR A CA 1
ATOM 1433 C C . TYR A 1 184 ? -12.824 -1.410 -3.393 1.00 96.25 184 TYR A C 1
ATOM 1435 O O . TYR A 1 184 ? -12.645 -0.266 -3.812 1.00 96.25 184 TYR A O 1
ATOM 1443 N N . GLU A 1 185 ? -13.090 -2.420 -4.229 1.00 94.06 185 GLU A N 1
ATOM 1444 C CA . GLU A 1 185 ? -13.196 -2.222 -5.687 1.00 94.06 185 GLU A CA 1
ATOM 1445 C C . GLU A 1 185 ? -14.349 -1.294 -6.100 1.00 94.06 185 GLU A C 1
ATOM 1447 O O . GLU A 1 185 ? -14.270 -0.679 -7.159 1.00 94.06 185 GLU A O 1
ATOM 1452 N N . ASP A 1 186 ? -15.384 -1.162 -5.266 1.00 92.88 186 ASP A N 1
ATOM 1453 C CA . ASP A 1 186 ? -16.495 -0.217 -5.450 1.00 92.88 186 ASP A CA 1
ATOM 1454 C C . ASP A 1 186 ? -16.133 1.234 -5.070 1.00 92.88 186 ASP A C 1
ATOM 1456 O O . ASP A 1 186 ? -16.937 2.146 -5.258 1.00 92.88 186 ASP A O 1
ATOM 1460 N N . GLY A 1 187 ? -14.920 1.458 -4.556 1.00 93.75 187 GLY A N 1
ATOM 1461 C CA . GLY A 1 187 ? -14.409 2.759 -4.145 1.00 93.75 187 GLY A CA 1
ATOM 1462 C C . GLY A 1 187 ? -14.701 3.140 -2.694 1.00 93.75 187 GLY A C 1
ATOM 1463 O O . GLY A 1 187 ? -14.212 4.180 -2.249 1.00 93.75 187 GLY A O 1
ATOM 1464 N N . SER A 1 188 ? -15.440 2.336 -1.921 1.00 94.94 188 SER A N 1
ATOM 1465 C CA . SER A 1 188 ? -15.659 2.650 -0.508 1.00 94.94 188 SER A CA 1
ATOM 1466 C C . SER A 1 188 ? -14.369 2.470 0.300 1.00 94.94 188 SER A C 1
ATOM 1468 O O . SER A 1 188 ? -13.539 1.603 0.007 1.00 94.94 188 SER A O 1
ATOM 1470 N N . VAL A 1 189 ? -14.182 3.285 1.342 1.00 96.69 189 VAL A N 1
ATOM 1471 C CA . VAL A 1 189 ? -13.004 3.185 2.218 1.00 96.69 189 VAL A CA 1
ATOM 1472 C C . VAL A 1 189 ? -13.016 1.836 2.929 1.00 96.69 189 VAL A C 1
ATOM 1474 O O . VAL A 1 189 ? -13.980 1.493 3.608 1.00 96.69 189 VAL A O 1
ATOM 1477 N N . ARG A 1 190 ? -11.934 1.078 2.756 1.00 97.25 190 ARG A N 1
ATOM 1478 C CA . ARG A 1 190 ? -11.700 -0.210 3.414 1.00 97.25 190 ARG A CA 1
ATOM 1479 C C . ARG A 1 190 ? -10.901 -0.033 4.692 1.00 97.25 190 ARG A C 1
ATOM 1481 O O . ARG A 1 190 ? -11.228 -0.644 5.698 1.00 97.25 190 ARG A O 1
ATOM 1488 N N . SER A 1 191 ? -9.859 0.787 4.649 1.00 97.62 191 SER A N 1
ATOM 1489 C CA . SER A 1 191 ? -9.064 1.118 5.827 1.00 97.62 191 SER A CA 1
ATOM 1490 C C . SER A 1 191 ? -8.340 2.447 5.649 1.00 97.62 191 SER A C 1
ATOM 1492 O O . SER A 1 191 ? -8.122 2.895 4.519 1.00 97.62 191 SER A O 1
ATOM 1494 N N . CYS A 1 192 ? -7.980 3.088 6.755 1.00 97.44 192 CYS A N 1
ATOM 1495 C CA . CYS A 1 192 ? -7.218 4.335 6.766 1.00 97.44 192 CYS A CA 1
ATOM 1496 C C . CYS A 1 192 ? -6.390 4.465 8.041 1.00 97.44 192 CYS A C 1
ATOM 1498 O O . CYS A 1 192 ? -6.756 3.900 9.069 1.00 97.44 192 CYS A O 1
ATOM 1500 N N . GLU A 1 193 ? -5.290 5.212 7.984 1.00 97.50 193 GLU A N 1
ATOM 1501 C CA . GLU A 1 193 ? -4.440 5.461 9.151 1.00 97.50 193 GLU A CA 1
ATOM 1502 C C . GLU A 1 193 ? -4.771 6.836 9.759 1.00 97.50 193 GLU A C 1
ATOM 1504 O O . GLU A 1 193 ? -4.494 7.869 9.136 1.00 97.50 193 GLU A O 1
ATOM 1509 N N . PRO A 1 194 ? -5.386 6.902 10.955 1.00 96.38 194 PRO A N 1
ATOM 1510 C CA . PRO A 1 194 ? -5.730 8.172 11.578 1.00 96.38 194 PRO A CA 1
ATOM 1511 C C . PRO A 1 194 ? -4.497 9.046 11.833 1.00 96.38 194 PRO A C 1
ATOM 1513 O O . PRO A 1 194 ? -3.456 8.593 12.314 1.00 96.38 194 PRO A O 1
ATOM 1516 N N . ALA A 1 195 ? -4.622 10.343 11.555 1.00 95.50 195 ALA A N 1
ATOM 1517 C CA . ALA A 1 195 ? -3.555 11.313 11.800 1.00 95.50 195 ALA A CA 1
ATOM 1518 C C . ALA A 1 195 ? -3.310 11.571 13.300 1.00 95.50 195 ALA A C 1
ATOM 1520 O O . ALA A 1 195 ? -2.232 12.015 13.691 1.00 95.50 195 ALA A O 1
ATOM 1521 N N . TRP A 1 196 ? -4.306 11.294 14.141 1.00 92.50 196 TRP A N 1
ATOM 1522 C CA . TRP A 1 196 ? -4.265 11.389 15.600 1.00 92.50 196 TRP A CA 1
ATOM 1523 C C . TRP A 1 196 ? -5.354 10.493 16.209 1.00 92.50 196 TRP A C 1
ATOM 1525 O O . TRP A 1 196 ? -6.216 10.021 15.466 1.00 92.50 196 TRP A O 1
ATOM 1535 N N . PRO A 1 197 ? -5.380 10.286 17.542 1.00 92.81 197 PRO A N 1
ATOM 1536 C CA . PRO A 1 197 ? -6.457 9.548 18.198 1.00 92.81 197 PRO A CA 1
ATOM 1537 C C . PRO A 1 197 ? -7.850 10.087 17.871 1.00 92.81 197 PRO A C 1
ATOM 1539 O O . PRO A 1 197 ? -8.210 11.203 18.263 1.00 92.81 197 PRO A O 1
ATOM 1542 N N . VAL A 1 198 ? -8.642 9.263 17.181 1.00 92.69 198 VAL A N 1
ATOM 1543 C CA . VAL A 1 198 ? -10.029 9.551 16.790 1.00 92.69 198 VAL A CA 1
ATOM 1544 C C . VAL A 1 198 ? -10.982 8.583 17.471 1.00 92.69 198 VAL A C 1
ATOM 1546 O O . VAL A 1 198 ? -10.745 7.382 17.489 1.00 92.69 198 VAL A O 1
ATOM 1549 N N . SER A 1 199 ? -12.053 9.113 18.059 1.00 93.56 199 SER A N 1
ATOM 1550 C CA . SER A 1 199 ? -13.092 8.290 18.682 1.00 93.56 199 SER A CA 1
ATOM 1551 C C . SER A 1 199 ? -13.947 7.655 17.593 1.00 93.56 199 SER A C 1
ATOM 1553 O O . SER A 1 199 ? -14.505 8.384 16.774 1.00 93.56 199 SER A O 1
ATOM 1555 N N . VAL A 1 200 ? -14.054 6.329 17.591 1.00 94.00 200 VAL A N 1
ATOM 1556 C CA . VAL A 1 200 ? -14.880 5.572 16.646 1.00 94.00 200 VAL A CA 1
ATOM 1557 C C . VAL A 1 200 ? -15.850 4.660 17.402 1.00 94.00 200 VAL A C 1
ATOM 1559 O O . VAL A 1 200 ? -15.459 4.071 18.414 1.00 94.00 200 VAL A O 1
ATOM 1562 N N . PRO A 1 201 ? -17.106 4.536 16.940 1.00 92.94 201 PRO A N 1
ATOM 1563 C CA . PRO A 1 201 ? -18.079 3.653 17.566 1.00 92.94 201 PRO A CA 1
ATOM 1564 C C . PRO A 1 201 ? -17.730 2.191 17.274 1.00 92.94 201 PRO A C 1
ATOM 1566 O O . PRO A 1 201 ? -17.575 1.804 16.116 1.00 92.94 201 PRO A O 1
ATOM 1569 N N . THR A 1 202 ? -17.641 1.354 18.306 1.00 92.88 202 THR A N 1
ATOM 1570 C CA . THR A 1 202 ? -17.394 -0.094 18.178 1.00 92.88 202 THR A CA 1
ATOM 1571 C C . THR A 1 202 ? -18.436 -0.904 18.943 1.00 92.88 202 THR A C 1
ATOM 1573 O O . THR A 1 202 ? -19.220 -0.352 19.716 1.00 92.88 202 THR A O 1
ATOM 1576 N N . ALA A 1 203 ? -18.415 -2.230 18.787 1.00 91.06 203 ALA A N 1
ATOM 1577 C CA . ALA A 1 203 ? -19.269 -3.127 19.568 1.00 91.06 203 ALA A CA 1
ATOM 1578 C C . ALA A 1 203 ? -18.987 -3.072 21.090 1.00 91.06 203 ALA A C 1
ATOM 1580 O O . ALA A 1 203 ? -19.852 -3.423 21.888 1.00 91.06 203 ALA A O 1
ATOM 1581 N N . LEU A 1 204 ? -17.812 -2.579 21.504 1.00 92.19 204 LEU A N 1
ATOM 1582 C CA . LEU A 1 204 ? -17.445 -2.350 22.909 1.00 92.19 204 LEU A CA 1
ATOM 1583 C C . LEU A 1 204 ? -17.770 -0.928 23.407 1.00 92.19 204 LEU A C 1
ATOM 1585 O O . LEU A 1 204 ? -17.445 -0.584 24.546 1.00 92.19 204 LEU A O 1
ATOM 1589 N N . GLY A 1 205 ? -18.387 -0.095 22.564 1.00 91.12 205 GLY A N 1
ATOM 1590 C CA . GLY A 1 205 ? -18.546 1.345 22.771 1.00 91.12 205 GLY A CA 1
ATOM 1591 C C . GLY A 1 205 ? -17.491 2.164 22.024 1.00 91.12 205 GLY A C 1
ATOM 1592 O O . GLY A 1 205 ? -16.786 1.655 21.152 1.00 91.12 205 GLY A O 1
ATOM 1593 N N . ASP A 1 206 ? -17.393 3.451 22.343 1.00 92.62 206 ASP A N 1
ATOM 1594 C CA . ASP A 1 206 ? -16.451 4.347 21.672 1.00 92.62 206 ASP A CA 1
ATOM 1595 C C . ASP A 1 206 ? -15.002 4.039 22.078 1.00 92.62 206 ASP A C 1
ATOM 1597 O O . ASP A 1 206 ? -14.646 4.091 23.259 1.00 92.62 206 ASP A O 1
ATOM 1601 N N . ILE A 1 207 ? -14.148 3.765 21.090 1.00 93.75 207 ILE A N 1
ATOM 1602 C CA . ILE A 1 207 ? -12.711 3.530 21.282 1.00 93.75 207 ILE A CA 1
ATOM 1603 C C . ILE A 1 207 ? -11.924 4.534 20.446 1.00 93.75 207 ILE A C 1
ATOM 1605 O O . ILE A 1 207 ? -12.323 4.900 19.343 1.00 93.75 207 ILE A O 1
ATOM 1609 N N . ARG A 1 208 ? -10.785 5.000 20.967 1.00 93.69 208 ARG A N 1
ATOM 1610 C CA . ARG A 1 208 ? -9.868 5.833 20.187 1.00 93.69 208 ARG A CA 1
ATOM 1611 C C . ARG A 1 208 ? -8.972 4.961 19.314 1.00 93.69 208 ARG A C 1
ATOM 1613 O O . ARG A 1 208 ? -8.127 4.251 19.858 1.00 93.69 208 ARG A O 1
ATOM 1620 N N . ALA A 1 209 ? -9.151 5.045 17.999 1.00 94.31 209 ALA A N 1
ATOM 1621 C CA . ALA A 1 209 ? -8.296 4.392 17.015 1.00 94.31 209 ALA A CA 1
ATOM 1622 C C . ALA A 1 209 ? -7.050 5.246 16.749 1.00 94.31 209 ALA A C 1
ATOM 1624 O O . ALA A 1 209 ? -7.177 6.428 16.409 1.00 94.31 209 ALA A O 1
ATOM 1625 N N . PHE A 1 210 ? -5.870 4.659 16.959 1.00 93.31 210 PHE A N 1
ATOM 1626 C CA . PHE A 1 210 ? -4.564 5.244 16.653 1.00 93.31 210 PHE A CA 1
ATOM 1627 C C . PHE A 1 210 ? -3.439 4.236 16.881 1.00 93.31 210 PHE A C 1
ATOM 1629 O O . PHE A 1 210 ? -3.374 3.613 17.945 1.00 93.31 210 PHE A O 1
ATOM 1636 N N . ASP A 1 211 ? -2.503 4.175 15.938 1.00 91.50 211 ASP A N 1
ATOM 1637 C CA . ASP A 1 211 ? -1.257 3.431 16.077 1.00 91.50 211 ASP A CA 1
ATOM 1638 C C . ASP A 1 211 ? -0.043 4.382 16.035 1.00 91.50 211 ASP A C 1
ATOM 1640 O O . ASP A 1 211 ? 0.340 4.854 14.962 1.00 91.50 211 ASP A O 1
ATOM 1644 N N . PRO A 1 212 ? 0.613 4.683 17.170 1.00 87.19 212 PRO A N 1
ATOM 1645 C CA . PRO A 1 212 ? 1.785 5.558 17.174 1.00 87.19 212 PRO A CA 1
ATOM 1646 C C . PRO A 1 212 ? 2.981 4.979 16.402 1.00 87.19 212 PRO A C 1
ATOM 1648 O O . PRO A 1 212 ? 3.850 5.748 15.997 1.00 87.19 212 PRO A O 1
ATOM 1651 N N . ALA A 1 213 ? 3.024 3.661 16.192 1.00 85.81 213 ALA A N 1
ATOM 1652 C CA . ALA A 1 213 ? 4.100 2.956 15.509 1.00 85.81 213 ALA A CA 1
ATOM 1653 C C . ALA A 1 213 ? 3.836 2.756 14.007 1.00 85.81 213 ALA A C 1
ATOM 1655 O O . ALA A 1 213 ? 4.711 2.245 13.303 1.00 85.81 213 ALA A O 1
ATOM 1656 N N . ALA A 1 214 ? 2.668 3.176 13.497 1.00 86.88 214 ALA A N 1
ATOM 1657 C CA . ALA A 1 214 ? 2.353 3.053 12.079 1.00 86.88 214 ALA A CA 1
ATOM 1658 C C . ALA A 1 214 ? 3.437 3.712 11.219 1.00 86.88 214 ALA A C 1
ATOM 1660 O O . ALA A 1 214 ? 3.883 4.833 11.483 1.00 86.88 214 ALA A O 1
ATOM 1661 N N . GLN A 1 215 ? 3.835 3.018 10.158 1.00 80.50 215 GLN A N 1
ATOM 1662 C CA . GLN A 1 215 ? 4.869 3.481 9.244 1.00 80.50 215 GLN A CA 1
ATOM 1663 C C . GLN A 1 215 ? 4.236 3.982 7.948 1.00 80.50 215 GLN A C 1
ATOM 1665 O O . GLN A 1 215 ? 3.427 3.295 7.326 1.00 80.50 215 GLN A O 1
ATOM 1670 N N . GLY A 1 216 ? 4.670 5.153 7.477 1.00 76.81 216 GLY A N 1
ATOM 1671 C CA . GLY A 1 216 ? 4.209 5.760 6.225 1.00 76.81 216 GLY A CA 1
ATOM 1672 C C . GLY A 1 216 ? 4.680 5.064 4.947 1.00 76.81 216 GLY A C 1
ATOM 1673 O O . GLY A 1 216 ? 4.780 5.710 3.912 1.00 76.81 216 GLY A O 1
ATOM 1674 N N . ILE A 1 217 ? 5.007 3.772 4.999 1.00 77.12 217 ILE A N 1
ATOM 1675 C CA . ILE A 1 217 ? 5.598 3.024 3.881 1.00 77.12 217 ILE A CA 1
ATOM 1676 C C . ILE A 1 217 ? 4.516 2.551 2.904 1.00 77.12 217 ILE A C 1
ATOM 1678 O O . ILE A 1 217 ? 4.733 2.506 1.691 1.00 77.12 217 ILE A O 1
ATOM 1682 N N . CYS A 1 218 ? 3.339 2.171 3.409 1.00 82.19 218 CYS A N 1
ATOM 1683 C CA . CYS A 1 218 ? 2.308 1.537 2.597 1.00 82.19 218 CYS A CA 1
ATOM 1684 C C . CYS A 1 218 ? 0.899 1.843 3.111 1.00 82.19 218 CYS A C 1
ATOM 1686 O O . CYS A 1 218 ? 0.537 1.399 4.190 1.00 82.19 218 CYS A O 1
ATOM 1688 N N . GLY A 1 219 ? 0.065 2.492 2.293 1.00 86.25 219 GLY A N 1
ATOM 1689 C CA . GLY A 1 219 ? -1.350 2.723 2.605 1.00 86.25 219 GLY A CA 1
ATOM 1690 C C . GLY A 1 219 ? -2.258 1.492 2.465 1.00 86.25 219 GLY A C 1
ATOM 1691 O O . GLY A 1 219 ? -3.479 1.633 2.517 1.00 86.25 219 GLY A O 1
ATOM 1692 N N . ASP A 1 220 ? -1.702 0.293 2.236 1.00 89.62 220 ASP A N 1
ATOM 1693 C CA . ASP A 1 220 ? -2.478 -0.953 2.101 1.00 89.62 220 ASP A CA 1
ATOM 1694 C C . ASP A 1 220 ? -2.932 -1.521 3.453 1.00 89.62 220 ASP A C 1
ATOM 1696 O O . ASP A 1 220 ? -3.952 -2.217 3.498 1.00 89.62 220 ASP A O 1
ATOM 1700 N N . VAL A 1 221 ? -2.147 -1.265 4.503 1.00 87.25 221 VAL A N 1
ATOM 1701 C CA . VAL A 1 221 ? -2.315 -1.774 5.869 1.00 87.25 221 VAL A CA 1
ATOM 1702 C C . VAL A 1 221 ? -2.407 -0.561 6.775 1.00 87.25 221 VAL A C 1
ATOM 1704 O O . VAL A 1 221 ? -1.496 0.261 6.779 1.00 87.25 221 VAL A O 1
ATOM 1707 N N . ASN A 1 222 ? -3.517 -0.426 7.491 1.00 93.88 222 ASN A N 1
ATOM 1708 C CA . ASN A 1 222 ? -3.780 0.748 8.311 1.00 93.88 222 ASN A CA 1
ATOM 1709 C C . ASN A 1 222 ? -4.449 0.336 9.622 1.00 93.88 222 ASN A C 1
ATOM 1711 O O . ASN A 1 222 ? -5.114 -0.695 9.674 1.00 93.88 222 ASN A O 1
ATOM 1715 N N . SER A 1 223 ? -4.328 1.173 10.648 1.00 94.06 223 SER A N 1
ATOM 1716 C CA . SER A 1 223 ? -4.841 0.883 11.989 1.00 94.06 223 SER A CA 1
ATOM 1717 C C . SER A 1 223 ? -6.352 1.007 12.170 1.00 94.06 223 SER A C 1
ATOM 1719 O O . SER A 1 223 ? -6.822 0.773 13.275 1.00 94.06 223 SER A O 1
ATOM 1721 N N . LEU A 1 224 ? -7.132 1.396 11.162 1.00 97.12 224 LEU A N 1
ATOM 1722 C CA . LEU A 1 224 ? -8.593 1.428 11.252 1.00 97.12 224 LEU A CA 1
ATOM 1723 C C . LEU A 1 224 ? -9.205 0.811 10.000 1.00 97.12 224 LEU A C 1
ATOM 1725 O O . LEU A 1 224 ? -8.980 1.304 8.892 1.00 97.12 224 LEU A O 1
ATOM 1729 N N . GLU A 1 225 ? -9.996 -0.242 10.185 1.00 97.38 225 GLU A N 1
ATOM 1730 C CA . GLU A 1 225 ? -10.626 -1.008 9.113 1.00 97.38 225 GLU A CA 1
ATOM 1731 C C . GLU A 1 225 ? -12.150 -0.975 9.200 1.00 97.38 225 GLU A C 1
ATOM 1733 O O . GLU A 1 225 ? -12.745 -1.032 10.280 1.00 97.38 225 GLU A O 1
ATOM 1738 N N . PHE A 1 226 ? -12.786 -0.933 8.033 1.00 95.50 226 PHE A N 1
ATOM 1739 C CA . PHE A 1 226 ? -14.228 -0.830 7.888 1.00 95.50 226 PHE A CA 1
ATOM 1740 C C . PHE A 1 226 ? -14.814 -1.995 7.103 1.00 95.50 226 PHE A C 1
ATOM 1742 O O . PHE A 1 226 ? -14.231 -2.499 6.134 1.00 95.50 226 PHE A O 1
ATOM 1749 N N . ALA A 1 227 ? -16.032 -2.364 7.478 1.00 92.06 227 ALA A N 1
ATOM 1750 C CA . ALA A 1 227 ? -16.841 -3.299 6.726 1.00 92.06 227 ALA A CA 1
ATOM 1751 C C . ALA A 1 227 ? -17.150 -2.725 5.347 1.00 92.06 227 ALA A C 1
ATOM 1753 O O . ALA A 1 227 ? -17.326 -1.515 5.170 1.00 92.06 227 ALA A O 1
ATOM 1754 N N . ARG A 1 228 ? -17.242 -3.612 4.355 1.00 87.62 228 ARG A N 1
ATOM 1755 C CA . ARG A 1 228 ? -17.799 -3.213 3.068 1.00 87.62 228 ARG A CA 1
ATOM 1756 C C . ARG A 1 228 ? -19.252 -2.781 3.298 1.00 87.62 228 ARG A C 1
ATOM 1758 O O . ARG A 1 228 ? -19.984 -3.528 3.952 1.00 87.62 228 ARG A O 1
ATOM 1765 N N . PRO A 1 229 ? -19.689 -1.630 2.760 1.00 78.62 229 PRO A N 1
ATOM 1766 C CA . PRO A 1 229 ? -21.099 -1.288 2.749 1.00 78.62 229 PRO A CA 1
ATOM 1767 C C . PRO A 1 229 ? -21.889 -2.437 2.126 1.00 78.62 229 PRO A C 1
ATOM 1769 O O . PRO A 1 229 ? -21.485 -2.985 1.096 1.00 78.62 229 PRO A O 1
ATOM 1772 N N . ALA A 1 230 ? -23.007 -2.819 2.742 1.00 70.31 230 ALA A N 1
ATOM 1773 C CA . ALA A 1 230 ? -23.921 -3.741 2.090 1.00 70.31 230 ALA A CA 1
ATOM 1774 C C . ALA A 1 230 ? -24.300 -3.127 0.738 1.00 70.31 230 ALA A C 1
ATOM 1776 O O . ALA A 1 230 ? -24.734 -1.973 0.675 1.00 70.31 230 ALA A O 1
ATOM 1777 N N . THR A 1 231 ? -24.094 -3.868 -0.350 1.00 52.12 231 THR A N 1
ATOM 1778 C CA . THR A 1 231 ? -24.638 -3.463 -1.640 1.00 52.12 231 THR A CA 1
ATOM 1779 C C . THR A 1 231 ? -26.144 -3.406 -1.439 1.00 52.12 231 THR A C 1
ATOM 1781 O O . THR A 1 231 ? -26.765 -4.433 -1.175 1.00 52.12 231 THR A O 1
ATOM 1784 N N . LEU A 1 232 ? -26.724 -2.206 -1.478 1.00 41.62 232 LEU A N 1
ATOM 1785 C CA . LEU A 1 232 ? -28.166 -2.068 -1.589 1.00 41.62 232 LEU A CA 1
ATOM 1786 C C . LEU A 1 232 ? -28.516 -2.691 -2.942 1.00 41.62 232 LEU A C 1
ATOM 1788 O O . LEU A 1 232 ? -28.407 -2.034 -3.976 1.00 41.62 232 LEU A O 1
ATOM 1792 N N . GLU A 1 233 ? -28.852 -3.983 -2.965 1.00 33.41 233 GLU A N 1
ATOM 1793 C CA . GLU A 1 233 ? -29.617 -4.518 -4.080 1.00 33.41 233 GLU A CA 1
ATOM 1794 C C . GLU A 1 233 ? -30.837 -3.615 -4.189 1.00 33.41 233 GLU A C 1
ATOM 1796 O O . GLU A 1 233 ? -31.541 -3.412 -3.198 1.00 33.41 233 GLU A O 1
ATOM 1801 N N . ALA A 1 234 ? -31.007 -2.990 -5.354 1.00 31.86 234 ALA A N 1
ATOM 1802 C CA . ALA A 1 234 ? -32.116 -2.098 -5.620 1.00 31.86 234 ALA A CA 1
ATOM 1803 C C . ALA A 1 234 ? -33.411 -2.819 -5.233 1.00 31.86 234 ALA A C 1
ATOM 1805 O O . ALA A 1 234 ? -33.885 -3.701 -5.951 1.00 31.86 234 ALA A O 1
ATOM 1806 N N . GLN A 1 235 ? -33.967 -2.468 -4.072 1.00 33.84 235 GLN A N 1
ATOM 1807 C CA . GLN A 1 235 ? -35.335 -2.825 -3.759 1.00 33.84 235 GLN A CA 1
ATOM 1808 C C . GLN A 1 235 ? -36.176 -2.195 -4.871 1.00 33.84 235 GLN A C 1
ATOM 1810 O O . GLN A 1 235 ? -36.017 -1.001 -5.124 1.00 33.84 235 GLN A O 1
ATOM 1815 N N . PRO A 1 236 ? -37.018 -2.961 -5.584 1.00 35.38 236 PRO A N 1
ATOM 1816 C CA . PRO A 1 236 ? -37.881 -2.376 -6.592 1.00 35.38 236 PRO A CA 1
ATOM 1817 C C . PRO A 1 236 ? -38.774 -1.338 -5.910 1.00 35.38 236 PRO A C 1
ATOM 1819 O O . PRO A 1 236 ? -39.544 -1.663 -5.004 1.00 35.38 236 PRO A O 1
ATOM 1822 N N . ASP A 1 237 ? -38.596 -0.089 -6.334 1.00 36.84 237 ASP A N 1
ATOM 1823 C CA . ASP A 1 237 ? -39.238 1.104 -5.803 1.00 36.84 237 ASP A CA 1
ATOM 1824 C C . ASP A 1 237 ? -40.749 0.916 -5.634 1.00 36.84 237 ASP A C 1
ATOM 1826 O O . ASP A 1 237 ? -41.497 0.763 -6.604 1.00 36.84 237 ASP A O 1
ATOM 1830 N N . ALA A 1 238 ? -41.221 1.033 -4.394 1.00 34.59 238 ALA A N 1
ATOM 1831 C CA . ALA A 1 238 ? -42.593 1.424 -4.120 1.00 34.59 238 ALA A CA 1
ATOM 1832 C C . ALA A 1 238 ? -42.629 2.938 -3.855 1.00 34.59 238 ALA A C 1
ATOM 1834 O O . ALA A 1 238 ? -42.521 3.396 -2.724 1.00 34.59 238 ALA A O 1
ATOM 1835 N N . SER A 1 239 ? -42.832 3.682 -4.946 1.00 36.53 239 SER A N 1
ATOM 1836 C CA . SER A 1 239 ? -43.544 4.968 -5.044 1.00 36.53 239 SER A CA 1
ATOM 1837 C C . SER A 1 239 ? -43.087 6.191 -4.224 1.00 36.53 239 SER A C 1
ATOM 1839 O O . SER A 1 239 ? -43.347 6.287 -3.029 1.00 36.53 239 SER A O 1
ATOM 1841 N N . GLY A 1 240 ? -42.685 7.238 -4.960 1.00 31.28 240 GLY A N 1
ATOM 1842 C CA . GLY A 1 240 ? -43.075 8.630 -4.678 1.00 31.28 240 GLY A CA 1
ATOM 1843 C C . GLY A 1 240 ? -41.916 9.626 -4.522 1.00 31.28 240 GLY A C 1
ATOM 1844 O O . GLY A 1 240 ? -40.979 9.334 -3.788 1.00 31.28 240 GLY A O 1
ATOM 1845 N N . PRO A 1 241 ? -41.953 10.806 -5.179 1.00 43.56 241 PRO A N 1
ATOM 1846 C CA . PRO A 1 241 ? -40.861 11.771 -5.120 1.00 43.56 241 PRO A CA 1
ATOM 1847 C C . PRO A 1 241 ? -40.978 12.642 -3.863 1.00 43.56 241 PRO A C 1
ATOM 1849 O O . PRO A 1 241 ? -42.045 13.190 -3.588 1.00 43.56 241 PRO A O 1
ATOM 1852 N N . SER A 1 242 ? -39.877 12.839 -3.138 1.00 34.28 242 SER A N 1
ATOM 1853 C CA . SER A 1 242 ? -39.768 13.941 -2.178 1.00 34.28 242 SER A CA 1
ATOM 1854 C C . SER A 1 242 ? -38.339 14.473 -2.093 1.00 34.28 242 SER A C 1
ATOM 1856 O O . SER A 1 242 ? -37.439 13.808 -1.589 1.00 34.28 242 SER A O 1
ATOM 1858 N N . ASP A 1 243 ? -38.191 15.676 -2.638 1.00 29.16 243 ASP A N 1
ATOM 1859 C CA . ASP A 1 243 ? -37.395 16.814 -2.183 1.00 29.16 243 ASP A CA 1
ATOM 1860 C C . ASP A 1 243 ? -35.992 16.596 -1.599 1.00 29.16 243 ASP A C 1
ATOM 1862 O O . ASP A 1 243 ? -35.769 16.095 -0.498 1.00 29.16 243 ASP A O 1
ATOM 1866 N N . ALA A 1 244 ? -35.034 17.164 -2.332 1.00 37.62 244 ALA A N 1
ATOM 1867 C CA . ALA A 1 244 ? -33.701 17.492 -1.871 1.00 37.62 244 ALA A CA 1
ATOM 1868 C C . ALA A 1 244 ? -33.746 18.454 -0.669 1.00 37.62 244 ALA A C 1
ATOM 1870 O O . ALA A 1 244 ? -34.019 19.641 -0.835 1.00 37.62 244 ALA A O 1
ATOM 1871 N N . ALA A 1 245 ? -33.396 17.969 0.524 1.00 29.38 245 ALA A N 1
ATOM 1872 C CA . ALA A 1 245 ? -32.886 18.794 1.619 1.00 29.38 245 ALA A CA 1
ATOM 1873 C C . ALA A 1 245 ? -32.182 17.945 2.697 1.00 29.38 245 ALA A C 1
ATOM 1875 O O . ALA A 1 245 ? -32.777 17.053 3.285 1.00 29.38 245 ALA A O 1
ATOM 1876 N N . ASN A 1 246 ? -30.933 18.314 3.007 1.00 33.72 246 ASN A N 1
ATOM 1877 C CA . ASN A 1 246 ? -30.202 18.034 4.252 1.00 33.72 246 ASN A CA 1
ATOM 1878 C C . ASN A 1 246 ? -30.051 16.573 4.724 1.00 33.72 246 ASN A C 1
ATOM 1880 O O . ASN A 1 246 ? -30.802 16.101 5.570 1.00 33.72 246 ASN A O 1
ATOM 1884 N N . ALA A 1 247 ? -28.918 15.952 4.385 1.00 27.38 247 ALA A N 1
ATOM 1885 C CA . ALA A 1 247 ? -28.335 14.877 5.194 1.00 27.38 247 ALA A CA 1
ATOM 1886 C C . ALA A 1 247 ? -27.143 15.412 6.014 1.00 27.38 247 ALA A C 1
ATOM 1888 O O . ALA A 1 247 ? -25.983 15.115 5.749 1.00 27.38 247 ALA A O 1
ATOM 1889 N N . ARG A 1 248 ? -27.433 16.234 7.033 1.00 30.19 248 ARG A N 1
ATOM 1890 C CA . ARG A 1 248 ? -26.573 16.357 8.222 1.00 30.19 248 ARG A CA 1
ATOM 1891 C C . ARG A 1 248 ? -27.048 15.314 9.234 1.00 30.19 248 ARG A C 1
ATOM 1893 O O . ARG A 1 248 ? -27.729 15.647 10.196 1.00 30.19 248 ARG A O 1
ATOM 1900 N N . GLY A 1 249 ? -26.712 14.053 8.988 1.00 25.88 249 GLY A N 1
ATOM 1901 C CA . GLY A 1 249 ? -26.800 12.998 9.993 1.00 25.88 249 GLY A CA 1
ATOM 1902 C C . GLY A 1 249 ? -25.521 13.000 10.817 1.00 25.88 249 GLY A C 1
ATOM 1903 O O . GLY A 1 249 ? -24.592 12.261 10.520 1.00 25.88 249 GLY A O 1
ATOM 1904 N N . ALA A 1 250 ? -25.434 13.889 11.805 1.00 26.86 250 ALA A N 1
ATOM 1905 C CA . ALA A 1 250 ? -24.455 13.729 12.869 1.00 26.86 250 ALA A CA 1
ATOM 1906 C C . ALA A 1 250 ? -24.866 12.492 13.679 1.00 26.86 250 ALA A C 1
ATOM 1908 O O . ALA A 1 250 ? -25.987 12.451 14.187 1.00 26.86 250 ALA A O 1
ATOM 1909 N N . PHE A 1 251 ? -23.984 11.498 13.792 1.00 33.53 251 PHE A N 1
ATOM 1910 C CA . PHE A 1 251 ? -24.149 10.425 14.767 1.00 33.53 251 PHE A CA 1
ATOM 1911 C C . PHE A 1 251 ? -24.143 11.062 16.162 1.00 33.53 251 PHE A C 1
ATOM 1913 O O . PHE A 1 251 ? -23.110 11.507 16.661 1.00 33.53 251 PHE A O 1
ATOM 1920 N N . ALA A 1 252 ? -25.328 11.205 16.752 1.00 25.34 252 ALA A N 1
ATOM 1921 C CA . ALA A 1 252 ? -25.481 11.632 18.132 1.00 25.34 252 ALA A CA 1
ATOM 1922 C C . ALA A 1 252 ? -25.084 10.469 19.065 1.00 25.34 252 ALA A C 1
ATOM 1924 O O . ALA A 1 252 ? -25.382 9.314 18.751 1.00 25.34 252 ALA A O 1
ATOM 1925 N N . PRO A 1 253 ? -24.436 10.741 20.212 1.00 27.56 253 PRO A N 1
ATOM 1926 C CA . PRO A 1 253 ? -24.048 9.700 21.150 1.00 27.56 253 PRO A CA 1
ATOM 1927 C C . PRO A 1 253 ? -25.301 9.136 21.827 1.00 27.56 253 PRO A C 1
ATOM 1929 O O . PRO A 1 253 ? -26.028 9.853 22.516 1.00 27.56 253 PRO A O 1
ATOM 1932 N N . GLY A 1 254 ? -25.549 7.848 21.592 1.00 36.12 254 GLY A N 1
ATOM 1933 C CA . GLY A 1 254 ? -26.729 7.123 22.062 1.00 36.12 254 GLY A CA 1
ATOM 1934 C C . GLY A 1 254 ? -27.377 6.317 20.941 1.00 36.12 254 GLY A C 1
ATOM 1935 O O . GLY A 1 254 ? -28.508 6.605 20.562 1.00 36.12 254 GLY A O 1
ATOM 1936 N N . GLN A 1 255 ? -26.668 5.326 20.390 1.00 36.78 255 GLN A N 1
ATOM 1937 C CA . GLN A 1 255 ? -27.279 4.398 19.440 1.00 36.78 255 GLN A CA 1
ATOM 1938 C C . GLN A 1 255 ? -28.005 3.257 20.161 1.00 36.78 255 GLN A C 1
ATOM 1940 O O . GLN A 1 255 ? -27.496 2.616 21.080 1.00 36.78 255 GLN A O 1
ATOM 1945 N N . THR A 1 256 ? -29.235 3.045 19.709 1.00 29.16 256 THR A N 1
ATOM 1946 C CA . THR A 1 256 ? -30.107 1.902 19.959 1.00 29.16 256 THR A CA 1
ATOM 1947 C C . THR A 1 256 ? -29.435 0.588 19.554 1.00 29.16 256 THR A C 1
ATOM 1949 O O . THR A 1 256 ? -28.870 0.499 18.468 1.00 29.16 256 THR A O 1
ATOM 1952 N N . GLN A 1 257 ? -29.552 -0.443 20.402 1.00 31.33 257 GLN A N 1
ATOM 1953 C CA . GLN A 1 257 ? -29.250 -1.843 20.072 1.00 31.33 257 GLN A CA 1
ATOM 1954 C C . GLN A 1 257 ? -29.888 -2.216 18.721 1.00 31.33 257 GLN A C 1
ATOM 1956 O O . GLN A 1 257 ? -31.111 -2.317 18.639 1.00 31.33 257 GLN A O 1
ATOM 1961 N N . GLY A 1 258 ? -29.085 -2.406 17.671 1.00 37.81 258 GLY A N 1
ATOM 1962 C CA . GLY A 1 258 ? -29.582 -2.917 16.389 1.00 37.81 258 GLY A CA 1
ATOM 1963 C C . GLY A 1 258 ? -28.695 -2.674 15.165 1.00 37.81 258 GLY A C 1
ATOM 1964 O O . GLY A 1 258 ? -28.711 -3.505 14.264 1.00 37.81 258 GLY A O 1
ATOM 1965 N N . GLU A 1 259 ? -27.902 -1.600 15.118 1.00 52.53 259 GLU A N 1
ATOM 1966 C CA . GLU A 1 259 ? -26.946 -1.383 14.020 1.00 52.53 259 GLU A CA 1
ATOM 1967 C C . GLU A 1 259 ? -25.573 -1.962 14.373 1.00 52.53 259 GLU A C 1
ATOM 1969 O O . GLU A 1 259 ? -24.981 -1.638 15.403 1.00 52.53 259 GLU A O 1
ATOM 1974 N N . VAL A 1 260 ? -25.075 -2.856 13.517 1.00 70.00 260 VAL A N 1
ATOM 1975 C CA . VAL A 1 260 ? -23.716 -3.401 13.608 1.00 70.00 260 VAL A CA 1
ATOM 1976 C C . VAL A 1 260 ? -22.739 -2.262 13.311 1.00 70.00 260 VAL A C 1
ATOM 1978 O O . VAL A 1 260 ? -22.875 -1.598 12.283 1.00 70.00 260 VAL A O 1
ATOM 1981 N N . SER A 1 261 ? -21.774 -2.015 14.205 1.00 82.00 261 SER A N 1
ATOM 1982 C CA . SER A 1 261 ? -20.740 -0.998 13.966 1.00 82.00 261 SER A CA 1
ATOM 1983 C C . SER A 1 261 ? -20.041 -1.265 12.624 1.00 82.00 261 SER A C 1
ATOM 1985 O O . SER A 1 261 ? -19.692 -2.413 12.341 1.00 82.00 261 SER A O 1
ATOM 1987 N N . PRO A 1 262 ? -19.791 -0.231 11.800 1.00 89.81 262 PRO A N 1
ATOM 1988 C CA . PRO A 1 262 ? -19.073 -0.402 10.543 1.00 89.81 262 PRO A CA 1
ATOM 1989 C C . PRO A 1 262 ? -17.571 -0.665 10.741 1.00 89.81 262 PRO A C 1
ATOM 1991 O O . PRO A 1 262 ? -16.876 -0.889 9.754 1.00 89.81 262 PRO A O 1
ATOM 1994 N N . VAL A 1 263 ? -17.049 -0.602 11.972 1.00 94.06 263 VAL A N 1
ATOM 1995 C CA . VAL A 1 263 ? -15.635 -0.849 12.289 1.00 94.06 263 VAL A CA 1
ATOM 1996 C C . VAL A 1 263 ? -15.392 -2.350 12.438 1.00 94.06 263 VAL A C 1
ATOM 1998 O O . VAL A 1 263 ? -15.965 -2.986 13.319 1.00 94.06 263 VAL A O 1
ATOM 2001 N N . LEU A 1 264 ? -14.514 -2.903 11.597 1.00 94.62 264 LEU A N 1
ATOM 2002 C CA . LEU A 1 264 ? -14.109 -4.313 11.655 1.00 94.62 264 LEU A CA 1
ATOM 2003 C C . LEU A 1 264 ? -12.873 -4.529 12.511 1.00 94.62 264 LEU A C 1
ATOM 2005 O O . LEU A 1 264 ? -12.785 -5.535 13.206 1.00 94.62 264 LEU A O 1
ATOM 2009 N N . ALA A 1 265 ? -11.923 -3.602 12.463 1.00 96.31 265 ALA A N 1
ATOM 2010 C CA . ALA A 1 265 ? -10.714 -3.694 13.256 1.00 96.31 265 ALA A CA 1
ATOM 2011 C C . ALA A 1 265 ? -10.154 -2.309 13.562 1.00 96.31 265 ALA A C 1
ATOM 2013 O O . ALA A 1 265 ? -10.363 -1.361 12.798 1.00 96.31 265 ALA A O 1
ATOM 2014 N N . LEU A 1 266 ? -9.447 -2.191 14.684 1.00 97.06 266 LEU A N 1
ATOM 2015 C CA . LEU A 1 266 ? -8.681 -0.995 15.000 1.00 97.06 266 LEU A CA 1
ATOM 2016 C C . LEU A 1 266 ? -7.442 -1.284 15.851 1.00 97.06 266 LEU A C 1
ATOM 2018 O O . LEU A 1 266 ? -7.443 -2.228 16.638 1.00 97.06 266 LEU A O 1
ATOM 2022 N N . SER A 1 267 ? -6.441 -0.408 15.779 1.00 96.25 267 SER A N 1
ATOM 2023 C CA . SER A 1 267 ? -5.354 -0.326 16.759 1.00 96.25 267 SER A CA 1
ATOM 2024 C C . SER A 1 267 ? -5.636 0.760 17.793 1.00 96.25 267 SER A C 1
ATOM 2026 O O . SER A 1 267 ? -6.154 1.832 17.462 1.00 96.25 267 SER A O 1
ATOM 2028 N N . THR A 1 268 ? -5.279 0.523 19.054 1.00 93.38 268 THR A N 1
ATOM 2029 C CA . THR A 1 268 ? -5.467 1.508 20.124 1.00 93.38 268 THR A CA 1
ATOM 2030 C C . THR A 1 268 ? -4.396 1.437 21.204 1.00 93.38 268 THR A C 1
ATOM 2032 O O . THR A 1 268 ? -3.937 0.372 21.605 1.00 93.38 268 THR A O 1
ATOM 2035 N N . VAL A 1 269 ? -4.047 2.611 21.730 1.00 90.69 269 VAL A N 1
ATOM 2036 C CA . VAL A 1 269 ? -3.160 2.805 22.891 1.00 90.69 269 VAL A CA 1
ATOM 2037 C C . VAL A 1 269 ? -3.882 3.485 24.060 1.00 90.69 269 VAL A C 1
ATOM 2039 O O . VAL A 1 269 ? -3.262 3.996 24.990 1.00 90.69 269 VAL A O 1
ATOM 2042 N N . ASN A 1 270 ? -5.213 3.589 23.988 1.00 86.88 270 ASN A N 1
ATOM 2043 C CA . ASN A 1 270 ? -5.995 4.430 24.899 1.00 86.88 270 ASN A CA 1
ATOM 2044 C C . ASN A 1 270 ? -6.995 3.664 25.770 1.00 86.88 270 ASN A C 1
ATOM 2046 O O . ASN A 1 270 ? -7.761 4.281 26.519 1.00 86.88 270 ASN A O 1
ATOM 2050 N N . VAL A 1 271 ? -7.007 2.335 25.686 1.00 88.88 271 VAL A N 1
ATOM 2051 C CA . VAL A 1 271 ? -7.908 1.493 26.476 1.00 88.88 271 VAL A CA 1
ATOM 2052 C C . VAL A 1 271 ? -7.171 0.306 27.075 1.00 88.88 271 VAL A C 1
ATOM 2054 O O . VAL A 1 271 ? -6.253 -0.235 26.470 1.00 88.88 271 VAL A O 1
ATOM 2057 N N . ALA A 1 272 ? -7.600 -0.086 28.268 1.00 92.50 272 ALA A N 1
ATOM 2058 C CA . ALA A 1 272 ? -7.334 -1.396 28.834 1.00 92.50 272 ALA A CA 1
ATOM 2059 C C . ALA A 1 272 ? -8.624 -2.216 28.745 1.00 92.50 272 ALA A C 1
ATOM 2061 O O . ALA A 1 272 ? -9.722 -1.700 28.989 1.00 92.50 272 ALA A O 1
ATOM 2062 N N . LEU A 1 273 ? -8.493 -3.486 28.394 1.00 94.94 273 LEU A N 1
ATOM 2063 C CA . LEU A 1 273 ? -9.589 -4.427 28.244 1.00 94.94 273 LEU A CA 1
ATOM 2064 C C . LEU A 1 273 ? -9.646 -5.319 29.475 1.00 94.94 273 LEU A C 1
ATOM 2066 O O . LEU A 1 273 ? -8.705 -6.048 29.772 1.00 94.94 273 LEU A O 1
ATOM 2070 N N . HIS A 1 274 ? -10.753 -5.239 30.205 1.00 95.38 274 HIS A N 1
ATOM 2071 C CA . HIS A 1 274 ? -11.063 -6.166 31.283 1.00 95.38 274 HIS A CA 1
ATOM 2072 C C . HIS A 1 274 ? -11.917 -7.290 30.701 1.00 95.38 274 HIS A C 1
ATOM 2074 O O . HIS A 1 274 ? -13.112 -7.093 30.468 1.00 95.38 274 HIS A O 1
ATOM 2080 N N . CYS A 1 275 ? -11.302 -8.441 30.462 1.00 94.50 275 CYS A N 1
ATOM 2081 C CA . CYS A 1 275 ? -11.938 -9.614 29.874 1.00 94.50 275 CYS A CA 1
ATOM 2082 C C . CYS A 1 275 ? -12.325 -10.584 30.991 1.00 94.50 275 CYS A C 1
ATOM 2084 O O . CYS A 1 275 ? -11.469 -10.962 31.793 1.00 94.50 275 CYS A O 1
ATOM 2086 N N . THR A 1 276 ? -13.600 -10.963 31.086 1.00 92.94 276 THR A N 1
ATOM 2087 C CA . THR A 1 276 ? -14.083 -11.906 32.107 1.00 92.94 276 THR A CA 1
ATOM 2088 C C . THR A 1 276 ? -14.604 -13.175 31.455 1.00 92.94 276 THR A C 1
ATOM 2090 O O . THR A 1 276 ? -15.678 -13.156 30.872 1.00 92.94 276 THR A O 1
ATOM 2093 N N . HIS A 1 277 ? -13.874 -14.275 31.617 1.00 88.44 277 HIS A N 1
ATOM 2094 C CA . HIS A 1 277 ? -14.221 -15.576 31.051 1.00 88.44 277 HIS A CA 1
ATOM 2095 C C . HIS A 1 277 ? -14.112 -16.652 32.135 1.00 88.44 277 HIS A C 1
ATOM 2097 O O . HIS A 1 277 ? -13.158 -16.653 32.919 1.00 88.44 277 HIS A O 1
ATOM 2103 N N . ASP A 1 278 ? -15.119 -17.521 32.247 1.00 88.88 278 ASP A N 1
ATOM 2104 C CA . ASP A 1 278 ? -15.197 -18.581 33.267 1.00 88.88 278 ASP A CA 1
ATOM 2105 C C . ASP A 1 278 ? -14.923 -18.105 34.712 1.00 88.88 278 ASP A C 1
ATOM 2107 O O . ASP A 1 278 ? -14.269 -18.769 35.521 1.00 88.88 278 ASP A O 1
ATOM 2111 N N . GLY A 1 279 ? -15.406 -16.906 35.054 1.00 86.56 279 GLY A N 1
ATOM 2112 C CA . GLY A 1 279 ? -15.241 -16.313 36.387 1.00 86.56 279 GLY A CA 1
ATOM 2113 C C . GLY A 1 279 ? -13.825 -15.814 36.702 1.00 86.56 279 GLY A C 1
ATOM 2114 O O . GLY A 1 279 ? -13.563 -15.405 37.834 1.00 86.56 279 GLY A O 1
ATOM 2115 N N . ARG A 1 280 ? -12.911 -15.816 35.724 1.00 90.75 280 ARG A N 1
ATOM 2116 C CA . ARG A 1 280 ? -11.580 -15.208 35.825 1.00 90.75 280 ARG A CA 1
ATOM 2117 C C . ARG A 1 280 ? -11.555 -13.899 35.052 1.00 90.75 280 ARG A C 1
ATOM 2119 O O . ARG A 1 280 ? -12.049 -13.827 33.933 1.00 90.75 280 ARG A O 1
ATOM 2126 N N . THR A 1 281 ? -10.953 -12.874 35.646 1.00 92.19 281 THR A N 1
ATOM 2127 C CA . THR A 1 281 ? -10.724 -11.596 34.972 1.00 92.19 281 THR A CA 1
ATOM 2128 C C . THR A 1 281 ? -9.269 -11.483 34.550 1.00 92.19 281 THR A C 1
ATOM 2130 O O . THR A 1 281 ? -8.367 -11.646 35.371 1.00 92.19 281 THR A O 1
ATOM 2133 N N . MET A 1 282 ? -9.063 -11.160 33.280 1.00 94.06 282 MET A N 1
ATOM 2134 C CA . MET A 1 282 ? -7.782 -10.814 32.684 1.00 94.06 282 MET A CA 1
ATOM 2135 C C . MET A 1 282 ? -7.809 -9.344 32.269 1.00 94.06 282 MET A C 1
ATOM 2137 O O . MET A 1 282 ? -8.847 -8.835 31.845 1.00 94.06 282 MET A O 1
ATOM 2141 N N . ILE A 1 283 ? -6.680 -8.654 32.417 1.00 93.69 283 ILE A N 1
ATOM 2142 C CA . ILE A 1 283 ? -6.523 -7.277 31.948 1.00 93.69 283 ILE A CA 1
ATOM 2143 C C . ILE A 1 283 ? -5.501 -7.290 30.821 1.00 93.69 283 ILE A C 1
ATOM 2145 O O . ILE A 1 283 ? -4.348 -7.642 31.054 1.00 93.69 283 ILE A O 1
ATOM 2149 N N . VAL A 1 284 ? -5.931 -6.885 29.631 1.00 94.06 284 VAL A N 1
ATOM 2150 C CA . VAL A 1 284 ? -5.068 -6.701 28.461 1.00 94.06 284 VAL A CA 1
ATOM 2151 C C . VAL A 1 284 ? -4.921 -5.205 28.219 1.00 94.06 284 VAL A C 1
ATOM 2153 O O . VAL A 1 284 ? -5.911 -4.473 28.213 1.00 94.06 284 VAL A O 1
ATOM 2156 N N . GLN A 1 285 ? -3.696 -4.718 28.072 1.00 93.06 285 GLN A N 1
ATOM 2157 C CA . GLN A 1 285 ? -3.418 -3.293 27.906 1.00 93.06 285 GLN A CA 1
ATOM 2158 C C . GLN A 1 285 ? -2.223 -3.089 26.970 1.00 93.06 285 GLN A C 1
ATOM 2160 O O . GLN A 1 285 ? -1.377 -3.981 26.894 1.00 93.06 285 GLN A O 1
ATOM 2165 N N . PRO A 1 286 ? -2.132 -1.929 26.296 1.00 90.81 286 PRO A N 1
ATOM 2166 C CA . PRO A 1 286 ? -0.973 -1.576 25.490 1.00 90.81 286 PRO A CA 1
ATOM 2167 C C . PRO A 1 286 ? 0.322 -1.737 26.288 1.00 90.81 286 PRO A C 1
ATOM 2169 O O . PRO A 1 286 ? 0.381 -1.404 27.478 1.00 90.81 286 PRO A O 1
ATOM 2172 N N . ARG A 1 287 ? 1.365 -2.243 25.633 1.00 87.06 287 ARG A N 1
ATOM 2173 C CA . ARG A 1 287 ? 2.660 -2.494 26.272 1.00 87.06 287 ARG A CA 1
ATOM 2174 C C . ARG A 1 287 ? 3.624 -1.356 25.994 1.00 87.06 287 ARG A C 1
ATOM 2176 O O . ARG A 1 287 ? 3.556 -0.698 24.960 1.00 87.06 287 ARG A O 1
ATOM 2183 N N . MET A 1 288 ? 4.546 -1.153 26.926 1.00 83.12 288 MET A N 1
ATOM 2184 C CA . MET A 1 288 ? 5.721 -0.317 26.725 1.00 83.12 288 MET A CA 1
ATOM 2185 C C . MET A 1 288 ? 6.934 -1.231 26.660 1.00 83.12 288 MET A C 1
ATOM 2187 O O . MET A 1 288 ? 7.177 -1.998 27.592 1.00 83.12 288 MET A O 1
ATOM 2191 N N . GLU A 1 289 ? 7.681 -1.153 25.569 1.00 81.94 289 GLU A N 1
ATOM 2192 C CA . GLU A 1 289 ? 8.866 -1.972 25.346 1.00 81.94 289 GLU A CA 1
ATOM 2193 C C . GLU A 1 289 ? 10.071 -1.100 25.060 1.00 81.94 289 GLU A C 1
ATOM 2195 O O . GLU A 1 289 ? 9.953 -0.022 24.486 1.00 81.94 289 GLU A O 1
ATOM 2200 N N . THR A 1 290 ? 11.251 -1.564 25.456 1.00 78.88 290 THR A N 1
ATOM 2201 C CA . THR A 1 290 ? 12.493 -0.940 25.011 1.00 78.88 290 THR A CA 1
ATOM 2202 C C . THR A 1 290 ? 12.707 -1.280 23.543 1.00 78.88 290 THR A C 1
ATOM 2204 O O . THR A 1 290 ? 12.669 -2.452 23.167 1.00 78.88 290 THR A O 1
ATOM 2207 N N . ASP A 1 291 ? 12.953 -0.260 22.728 1.00 69.19 291 ASP A N 1
ATOM 2208 C CA . ASP A 1 291 ? 13.363 -0.422 21.343 1.00 69.19 291 ASP A CA 1
ATOM 2209 C C . ASP A 1 291 ? 14.604 -1.322 21.293 1.00 69.19 291 ASP A C 1
ATOM 2211 O O . ASP A 1 291 ? 15.673 -0.970 21.795 1.00 69.19 291 ASP A O 1
ATOM 2215 N N . GLN A 1 292 ? 14.460 -2.508 20.703 1.00 65.19 292 GLN A N 1
ATOM 2216 C CA . GLN A 1 292 ? 15.538 -3.492 20.650 1.00 65.19 292 GLN A CA 1
ATOM 2217 C C . GLN A 1 292 ? 16.677 -3.085 19.702 1.00 65.19 292 GLN A C 1
ATOM 2219 O O . GLN A 1 292 ? 17.769 -3.644 19.802 1.00 65.19 292 GLN A O 1
ATOM 2224 N N . LEU A 1 293 ? 16.450 -2.125 18.797 1.00 63.34 293 LEU A N 1
ATOM 2225 C CA . LEU A 1 293 ? 17.475 -1.608 17.886 1.00 63.34 293 LEU A CA 1
ATOM 2226 C C . LEU A 1 293 ? 18.353 -0.555 18.562 1.00 63.34 293 LEU A C 1
ATOM 2228 O O . LEU A 1 293 ? 19.572 -0.578 18.389 1.00 63.34 293 LEU A O 1
ATOM 2232 N N . THR A 1 294 ? 17.749 0.367 19.312 1.00 65.81 294 THR A N 1
ATOM 2233 C CA . THR A 1 294 ? 18.469 1.499 19.917 1.00 65.81 294 THR A CA 1
ATOM 2234 C C . THR A 1 294 ? 18.803 1.281 21.390 1.00 65.81 294 THR A C 1
ATOM 2236 O O . THR A 1 294 ? 19.777 1.848 21.880 1.00 65.81 294 THR A O 1
ATOM 2239 N N . GLY A 1 295 ? 18.027 0.464 22.107 1.00 65.94 295 GLY A N 1
ATOM 2240 C CA . GLY A 1 295 ? 18.157 0.224 23.547 1.00 65.94 295 GLY A CA 1
ATOM 2241 C C . GLY A 1 295 ? 17.851 1.443 24.426 1.00 65.94 295 GLY A C 1
ATOM 2242 O O . GLY A 1 295 ? 18.052 1.378 25.639 1.00 65.94 295 GLY A O 1
ATOM 2243 N N . LEU A 1 296 ? 17.414 2.556 23.829 1.00 56.59 296 LEU A N 1
ATOM 2244 C CA . LEU A 1 296 ? 17.291 3.863 24.481 1.00 56.59 296 LEU A CA 1
ATOM 2245 C C . LEU A 1 296 ? 15.848 4.367 24.510 1.00 56.59 296 LEU A C 1
ATOM 2247 O O . LEU A 1 296 ? 15.448 4.996 25.491 1.00 56.59 296 LEU A O 1
ATOM 2251 N N . ASP A 1 297 ? 15.067 4.054 23.478 1.00 65.62 297 ASP A N 1
ATOM 2252 C CA . ASP A 1 297 ? 13.700 4.542 23.350 1.00 65.62 297 ASP A CA 1
ATOM 2253 C C . ASP A 1 297 ? 12.683 3.527 23.874 1.00 65.62 297 ASP A C 1
ATOM 2255 O O . ASP A 1 297 ? 12.878 2.315 23.800 1.00 65.62 297 ASP A O 1
ATOM 2259 N N . THR A 1 298 ? 11.582 4.026 24.439 1.00 74.06 298 THR A N 1
ATOM 2260 C CA . THR A 1 298 ? 10.436 3.186 24.801 1.00 74.06 298 THR A CA 1
ATOM 2261 C C . THR A 1 298 ? 9.383 3.287 23.707 1.00 74.06 298 THR A C 1
ATOM 2263 O O . THR A 1 298 ? 8.831 4.364 23.483 1.00 74.06 298 THR A O 1
ATOM 2266 N N . ILE A 1 299 ? 9.099 2.174 23.038 1.00 79.81 299 ILE A N 1
ATOM 2267 C CA . ILE A 1 299 ? 8.017 2.055 22.063 1.00 79.81 299 ILE A CA 1
ATOM 2268 C C . ILE A 1 299 ? 6.732 1.620 22.760 1.00 79.81 299 ILE A C 1
ATOM 2270 O O . ILE A 1 299 ? 6.758 0.905 23.763 1.00 79.81 299 ILE A O 1
ATOM 2274 N N . ILE A 1 300 ? 5.598 2.061 22.224 1.00 85.00 300 ILE A N 1
ATOM 2275 C CA . ILE A 1 300 ? 4.285 1.601 22.670 1.00 85.00 300 ILE A CA 1
ATOM 2276 C C . ILE A 1 300 ? 3.782 0.598 21.649 1.00 85.00 300 ILE A C 1
ATOM 2278 O O . ILE A 1 300 ? 3.619 0.943 20.480 1.00 85.00 300 ILE A O 1
ATOM 2282 N N . VAL A 1 301 ? 3.516 -0.617 22.110 1.00 88.38 301 VAL A N 1
ATOM 2283 C CA . VAL A 1 301 ? 2.855 -1.652 21.323 1.00 88.38 301 VAL A CA 1
ATOM 2284 C C . VAL A 1 301 ? 1.345 -1.480 21.524 1.00 88.38 301 VAL A C 1
ATOM 2286 O O . VAL A 1 301 ? 0.871 -1.611 22.663 1.00 88.38 301 VAL A O 1
ATOM 2289 N N . PRO A 1 302 ? 0.589 -1.094 20.479 1.00 92.25 302 PRO A N 1
ATOM 2290 C CA . PRO A 1 302 ? -0.857 -0.937 20.574 1.00 92.25 302 PRO A CA 1
ATOM 2291 C C . PRO A 1 302 ? -1.551 -2.289 20.744 1.00 92.25 302 PRO A C 1
ATOM 2293 O O . PRO A 1 302 ? -0.998 -3.334 20.422 1.00 92.25 302 PRO A O 1
ATOM 2296 N N . LEU A 1 303 ? -2.801 -2.254 21.203 1.00 94.81 303 LEU A N 1
ATOM 2297 C CA . LEU A 1 303 ? -3.701 -3.393 21.051 1.00 94.81 303 LEU A CA 1
ATOM 2298 C C . LEU A 1 303 ? -4.314 -3.360 19.654 1.00 94.81 303 LEU A C 1
ATOM 2300 O O . LEU A 1 303 ? -4.860 -2.321 19.271 1.00 94.81 303 LEU A O 1
ATOM 2304 N N . HIS A 1 304 ? -4.296 -4.484 18.946 1.00 96.25 304 HIS A N 1
ATOM 2305 C CA . HIS A 1 304 ? -5.065 -4.681 17.721 1.00 96.25 304 HIS A CA 1
ATOM 2306 C C . HIS A 1 304 ? -6.350 -5.440 18.045 1.00 96.25 304 HIS A C 1
ATOM 2308 O O . HIS A 1 304 ? -6.330 -6.546 18.581 1.00 96.25 304 HIS A O 1
ATOM 2314 N N . LEU A 1 305 ? -7.486 -4.819 17.746 1.00 96.88 305 LEU A N 1
ATOM 2315 C CA . LEU A 1 305 ? -8.817 -5.349 18.020 1.00 96.88 305 LEU A CA 1
ATOM 2316 C C . LEU A 1 305 ? -9.486 -5.700 16.700 1.00 96.88 305 LEU A C 1
ATOM 2318 O O . LEU A 1 305 ? -9.545 -4.840 15.826 1.00 96.88 305 LEU A O 1
ATOM 2322 N N . SER A 1 306 ? -10.027 -6.910 16.573 1.00 96.31 306 SER A N 1
ATOM 2323 C CA . SER A 1 306 ? -10.842 -7.321 15.422 1.00 96.31 306 SER A CA 1
ATOM 2324 C C . SER A 1 306 ? -12.201 -7.843 15.881 1.00 96.31 306 SER A C 1
ATOM 2326 O O . SER A 1 306 ? -12.284 -8.701 16.758 1.00 96.31 306 SER A O 1
ATOM 2328 N N . PHE A 1 307 ? -13.270 -7.326 15.282 1.00 94.19 307 PHE A N 1
ATOM 2329 C CA . PHE A 1 307 ? -14.658 -7.624 15.618 1.00 94.19 307 PHE A CA 1
ATOM 2330 C C . PHE A 1 307 ? -15.242 -8.614 14.603 1.00 94.19 307 PHE A C 1
ATOM 2332 O O . PHE A 1 307 ? -15.449 -8.287 13.433 1.00 94.19 307 PHE A O 1
ATOM 2339 N N . GLY A 1 308 ? -15.493 -9.840 15.055 1.00 87.38 308 GLY A N 1
ATOM 2340 C CA . GLY A 1 308 ? -16.065 -10.920 14.261 1.00 87.38 308 GLY A CA 1
ATOM 2341 C C . GLY A 1 308 ? -17.584 -10.796 14.072 1.00 87.38 308 GLY A C 1
ATOM 2342 O O . GLY A 1 308 ? -18.281 -10.218 14.913 1.00 87.38 308 GLY A O 1
ATOM 2343 N N . PRO A 1 309 ? -18.137 -11.367 12.984 1.00 81.94 309 PRO A N 1
ATOM 2344 C CA . PRO A 1 309 ? -19.577 -11.338 12.703 1.00 81.94 309 PRO A CA 1
ATOM 2345 C C . PRO A 1 309 ? -20.415 -12.177 13.684 1.00 81.94 309 PRO A C 1
ATOM 2347 O O . PRO A 1 309 ? -21.631 -12.022 13.747 1.00 81.94 309 PRO A O 1
ATOM 2350 N N . ASP A 1 310 ? -19.778 -13.070 14.434 1.00 85.69 310 ASP A N 1
ATOM 2351 C CA . ASP A 1 310 ? -20.356 -13.937 15.463 1.00 85.69 310 ASP A CA 1
ATOM 2352 C C . ASP A 1 310 ? -20.370 -13.299 16.863 1.00 85.69 310 ASP A C 1
ATOM 2354 O O . ASP A 1 310 ? -20.806 -13.930 17.825 1.00 85.69 310 ASP A O 1
ATOM 2358 N N . GLY A 1 311 ? -19.920 -12.046 16.986 1.00 88.06 311 GLY A N 1
ATOM 2359 C CA . GLY A 1 311 ? -19.803 -11.358 18.270 1.00 88.06 311 GLY A CA 1
ATOM 2360 C C . GLY A 1 311 ? -18.542 -11.731 19.052 1.00 88.06 311 GLY A C 1
ATOM 2361 O O . GLY A 1 311 ? -18.441 -11.363 20.225 1.00 88.06 311 GLY A O 1
ATOM 2362 N N . LEU A 1 312 ? -17.585 -12.427 18.427 1.00 93.25 312 LEU A N 1
ATOM 2363 C CA . LEU A 1 312 ? -16.251 -12.623 18.986 1.00 93.25 312 LEU A CA 1
ATOM 2364 C C . LEU A 1 312 ? -15.364 -11.400 18.735 1.00 93.25 312 LEU A C 1
ATOM 2366 O O . LEU A 1 312 ? -15.387 -10.778 17.675 1.00 93.25 312 LEU A O 1
ATOM 2370 N N . LEU A 1 313 ? -14.551 -11.077 19.728 1.00 95.62 313 LEU A N 1
ATOM 2371 C CA . LEU A 1 313 ? -13.489 -10.089 19.685 1.00 95.62 313 LEU A CA 1
ATOM 2372 C C . LEU A 1 313 ? -12.151 -10.824 19.720 1.00 95.62 313 LEU A C 1
ATOM 2374 O O . LEU A 1 313 ? -11.846 -11.481 20.717 1.00 95.62 313 LEU A O 1
ATOM 2378 N N . ALA A 1 314 ? -11.346 -10.660 18.673 1.00 96.81 314 ALA A N 1
ATOM 2379 C CA . ALA A 1 314 ? -9.932 -11.006 18.715 1.00 96.81 314 ALA A CA 1
ATOM 2380 C C . ALA A 1 314 ? -9.124 -9.803 19.221 1.00 96.81 314 ALA A C 1
ATOM 2382 O O . ALA A 1 314 ? -9.352 -8.667 18.793 1.00 96.81 314 ALA A O 1
ATOM 2383 N N . ILE A 1 315 ? -8.204 -10.060 20.145 1.00 96.62 315 ILE A N 1
ATOM 2384 C CA . ILE A 1 315 ? -7.297 -9.080 20.741 1.00 96.62 315 ILE A CA 1
ATOM 2385 C C . ILE A 1 315 ? -5.878 -9.587 20.508 1.00 96.62 315 ILE A C 1
ATOM 2387 O O . ILE A 1 315 ? -5.558 -10.680 20.958 1.00 96.62 315 ILE A O 1
ATOM 2391 N N . ASP A 1 316 ? -5.036 -8.790 19.871 1.00 95.56 316 ASP A N 1
ATOM 2392 C CA . ASP A 1 316 ? -3.594 -9.024 19.778 1.00 95.56 316 ASP A CA 1
ATOM 2393 C C . ASP A 1 316 ? -2.873 -7.907 20.544 1.00 95.56 316 ASP A C 1
ATOM 2395 O O . ASP A 1 316 ? -3.107 -6.718 20.301 1.00 95.56 316 ASP A O 1
ATOM 2399 N N . ASP A 1 317 ? -2.057 -8.289 21.529 1.00 91.81 317 ASP A N 1
ATOM 2400 C CA . ASP A 1 317 ? -1.252 -7.368 22.343 1.00 91.81 317 ASP A CA 1
ATOM 2401 C C . ASP A 1 317 ? 0.208 -7.233 21.864 1.00 91.81 317 ASP A C 1
ATOM 2403 O O . ASP A 1 317 ? 1.038 -6.626 22.549 1.00 91.81 317 ASP A O 1
ATOM 2407 N N . GLY A 1 318 ? 0.520 -7.808 20.699 1.00 88.06 318 GLY A N 1
ATOM 2408 C CA . GLY A 1 318 ? 1.845 -7.901 20.091 1.00 88.06 318 GLY A CA 1
ATOM 2409 C C . GLY A 1 318 ? 2.677 -9.091 20.577 1.00 88.06 318 GLY A C 1
ATOM 2410 O O . GLY A 1 318 ? 3.798 -9.287 20.104 1.00 88.06 318 GLY A O 1
ATOM 2411 N N . SER A 1 319 ? 2.166 -9.884 21.521 1.00 89.50 319 SER A N 1
ATOM 2412 C CA . SER A 1 319 ? 2.837 -11.063 22.075 1.00 89.50 319 SER A CA 1
ATOM 2413 C C . SER A 1 319 ? 1.948 -12.298 22.055 1.00 89.50 319 SER A C 1
ATOM 2415 O O . SER A 1 319 ? 2.434 -13.389 21.760 1.00 89.50 319 SER A O 1
ATOM 2417 N N . GLU A 1 320 ? 0.676 -12.140 22.399 1.00 93.12 320 GLU A N 1
ATOM 2418 C CA . GLU A 1 320 ? -0.319 -13.204 22.404 1.00 93.12 320 GLU A CA 1
ATOM 2419 C C . GLU A 1 320 ? -1.626 -12.719 21.769 1.00 93.12 320 GLU A C 1
ATOM 2421 O O . GLU A 1 320 ? -2.006 -11.550 21.868 1.00 93.12 320 GLU A O 1
ATOM 2426 N N . GLU A 1 321 ? -2.328 -13.659 21.137 1.00 95.00 321 GLU A N 1
ATOM 2427 C CA . GLU A 1 321 ? -3.674 -13.452 20.620 1.00 95.00 321 GLU A CA 1
ATOM 2428 C C . GLU A 1 321 ? -4.699 -14.068 21.576 1.00 95.00 321 GLU A C 1
ATOM 2430 O O . GLU A 1 321 ? -4.571 -15.216 22.014 1.00 95.00 321 GLU A O 1
ATOM 2435 N N . TYR A 1 322 ? -5.760 -13.319 21.856 1.00 94.44 322 TYR A N 1
ATOM 2436 C CA . TYR A 1 322 ? -6.867 -13.731 22.707 1.00 94.44 322 TYR A CA 1
ATOM 2437 C C . TYR A 1 322 ? -8.189 -13.608 21.954 1.00 94.44 322 TYR A C 1
ATOM 2439 O O . TYR A 1 322 ? -8.358 -12.725 21.116 1.00 94.44 322 TYR A O 1
ATOM 2447 N N . ALA A 1 323 ? -9.159 -14.449 22.306 1.00 94.81 323 ALA A N 1
ATOM 2448 C CA . ALA A 1 323 ? -10.517 -14.374 21.782 1.00 94.81 323 ALA A CA 1
ATOM 2449 C C . ALA A 1 323 ? -11.527 -14.371 22.934 1.00 94.81 323 ALA A C 1
ATOM 2451 O O . ALA A 1 323 ? -11.463 -15.229 23.813 1.00 94.81 323 ALA A O 1
ATOM 2452 N N . PHE A 1 324 ? -12.457 -13.418 22.914 1.00 94.50 324 PHE A N 1
ATOM 2453 C CA . PHE A 1 324 ? -13.527 -13.276 23.906 1.00 94.50 324 PHE A CA 1
ATOM 2454 C C . PHE A 1 324 ? -14.846 -12.949 23.224 1.00 94.50 324 PHE A C 1
ATOM 2456 O O . PHE A 1 324 ? -14.851 -12.344 22.153 1.00 94.50 324 PHE A O 1
ATOM 2463 N N . ALA A 1 325 ? -15.974 -13.272 23.851 1.00 94.00 325 ALA A N 1
ATOM 2464 C CA . ALA A 1 325 ? -17.234 -12.683 23.413 1.00 94.00 325 ALA A CA 1
ATOM 2465 C C . ALA A 1 325 ? -17.254 -11.184 23.771 1.00 94.00 325 ALA A C 1
ATOM 2467 O O . ALA A 1 325 ? -16.744 -10.767 24.812 1.00 94.00 325 ALA A O 1
ATOM 2468 N N . VAL A 1 326 ? -17.829 -10.336 22.913 1.00 92.38 326 VAL A N 1
ATOM 2469 C CA . VAL A 1 326 ? -17.864 -8.875 23.139 1.00 92.38 326 VAL A CA 1
ATOM 2470 C C . VAL A 1 326 ? -18.519 -8.513 24.483 1.00 92.38 326 VAL A C 1
ATOM 2472 O O . VAL A 1 326 ? -18.103 -7.562 25.147 1.00 92.38 326 VAL A O 1
ATOM 2475 N N . ASP A 1 327 ? -19.517 -9.277 24.927 1.00 92.38 327 ASP A N 1
ATOM 2476 C CA . ASP A 1 327 ? -20.229 -9.058 26.189 1.00 92.38 327 ASP A CA 1
ATOM 2477 C C . ASP A 1 327 ? -19.421 -9.441 27.444 1.00 92.38 327 ASP A C 1
ATOM 2479 O O . ASP A 1 327 ? -19.730 -8.938 28.533 1.00 92.38 327 ASP A O 1
ATOM 2483 N N . GLU A 1 328 ? -18.347 -10.217 27.292 1.00 94.12 328 GLU A N 1
ATOM 2484 C CA . GLU A 1 328 ? -17.371 -10.564 28.335 1.00 94.1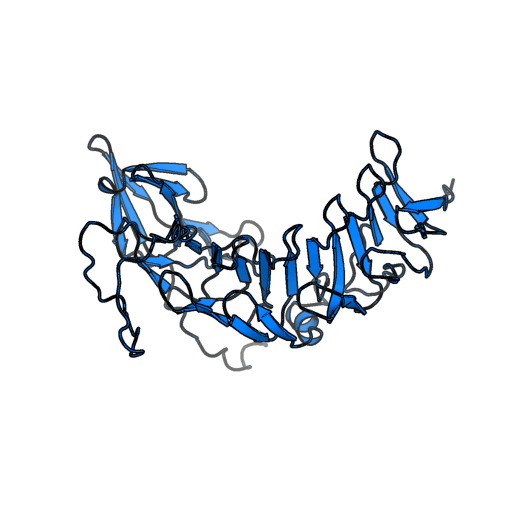2 328 GLU A CA 1
ATOM 2485 C C . GLU A 1 328 ? -16.322 -9.466 28.571 1.00 94.12 328 GLU A C 1
ATOM 2487 O O . GLU A 1 328 ? -15.588 -9.498 29.566 1.00 94.12 328 GLU A O 1
ATOM 2492 N N . VAL A 1 329 ? -16.244 -8.473 27.680 1.00 95.12 329 VAL A N 1
ATOM 2493 C CA . VAL A 1 329 ? -15.184 -7.460 27.683 1.00 95.12 329 VAL A CA 1
ATOM 2494 C C . VAL A 1 329 ? -15.726 -6.098 28.108 1.00 95.12 329 VAL A C 1
ATOM 2496 O O . VAL A 1 329 ? -16.801 -5.648 27.702 1.00 95.12 329 VAL A O 1
ATOM 2499 N N . ARG A 1 330 ? -14.982 -5.402 28.970 1.00 94.38 330 ARG A N 1
ATOM 2500 C CA . ARG A 1 330 ? -15.268 -4.015 29.362 1.00 94.38 330 ARG A CA 1
ATOM 2501 C C . ARG A 1 330 ? -14.046 -3.142 29.127 1.00 94.38 330 ARG A C 1
ATOM 2503 O O . ARG A 1 330 ? -12.961 -3.445 29.619 1.00 94.38 330 ARG A O 1
ATOM 2510 N N . ILE A 1 331 ? -14.247 -2.024 28.433 1.00 93.12 331 ILE A N 1
ATOM 2511 C CA . ILE A 1 331 ? -13.201 -1.022 28.223 1.00 93.12 331 ILE A CA 1
ATOM 2512 C C . ILE A 1 331 ? -13.013 -0.164 29.479 1.00 93.12 331 ILE A C 1
ATOM 2514 O O . ILE A 1 331 ? -13.975 0.267 30.126 1.00 93.12 331 ILE A O 1
ATOM 2518 N N . ARG A 1 332 ? -11.759 0.111 29.828 1.00 89.75 332 ARG A N 1
ATOM 2519 C CA . ARG A 1 332 ? -11.370 1.123 30.814 1.00 89.75 332 ARG A CA 1
ATOM 2520 C C . ARG A 1 332 ? -10.440 2.134 30.150 1.00 89.75 332 ARG A C 1
ATOM 2522 O O . ARG A 1 332 ? -9.574 1.718 29.380 1.00 89.75 332 ARG A O 1
ATOM 2529 N N . PRO A 1 333 ? -10.585 3.441 30.438 1.00 81.88 333 PRO A N 1
ATOM 2530 C CA . PRO A 1 333 ? -9.628 4.430 29.966 1.00 81.88 333 PRO A CA 1
ATOM 2531 C C . PRO A 1 333 ? -8.215 4.040 30.392 1.00 81.88 333 PRO A C 1
ATOM 2533 O O . PRO A 1 333 ? -7.977 3.741 31.563 1.00 81.88 333 PRO A O 1
ATOM 2536 N N . HIS A 1 334 ? -7.294 4.065 29.442 1.00 76.38 334 HIS A N 1
ATOM 2537 C CA . HIS A 1 334 ? -5.882 3.818 29.672 1.00 76.38 334 HIS A CA 1
ATOM 2538 C C . HIS A 1 334 ? -5.094 4.937 28.994 1.00 76.38 334 HIS A C 1
ATOM 2540 O O . HIS A 1 334 ? -5.412 5.368 27.887 1.00 76.38 334 HIS A O 1
ATOM 2546 N N . ILE A 1 335 ? -4.104 5.480 29.688 1.00 67.69 335 ILE A N 1
ATOM 2547 C CA . ILE A 1 335 ? -3.309 6.594 29.177 1.00 67.69 335 ILE A CA 1
ATOM 2548 C C . ILE A 1 335 ? -1.891 6.071 28.996 1.00 67.69 335 ILE A C 1
ATOM 2550 O O . ILE A 1 335 ? -1.107 6.106 29.939 1.00 67.69 335 ILE A O 1
ATOM 2554 N N . SER A 1 336 ? -1.570 5.581 27.796 1.00 57.28 336 SER A N 1
ATOM 2555 C CA . SER A 1 336 ? -0.184 5.240 27.439 1.00 57.28 336 SER A CA 1
ATOM 2556 C C . SER A 1 336 ? 0.594 6.437 26.881 1.00 57.28 336 SER A C 1
ATOM 2558 O O . SER A 1 336 ? 1.815 6.387 26.815 1.00 57.28 336 SER A O 1
ATOM 2560 N N . LEU A 1 337 ? -0.087 7.518 26.475 1.00 57.41 337 LEU A N 1
ATOM 2561 C CA . LEU A 1 337 ? 0.528 8.673 25.810 1.00 57.41 337 LEU A CA 1
ATOM 2562 C C . LEU A 1 337 ? 0.165 10.004 26.492 1.00 57.41 337 LEU A C 1
ATOM 2564 O O . LEU A 1 337 ? -1.012 10.218 26.802 1.00 57.41 337 LEU A O 1
ATOM 2568 N N . PRO A 1 338 ? 1.120 10.942 26.668 1.00 50.75 338 PRO A N 1
ATOM 2569 C CA . PRO A 1 338 ? 0.789 12.349 26.878 1.00 50.75 338 PRO A CA 1
ATOM 2570 C C . PRO A 1 338 ? 0.060 12.919 25.644 1.00 50.75 338 PRO A C 1
ATOM 2572 O O . PRO A 1 338 ? 0.238 12.431 24.530 1.00 50.75 338 PRO A O 1
ATOM 2575 N N . ASP A 1 339 ? -0.784 13.939 25.837 1.00 46.06 339 ASP A N 1
ATOM 2576 C CA . ASP A 1 339 ? -1.581 14.566 24.767 1.00 46.06 339 ASP A CA 1
ATOM 2577 C C . ASP A 1 339 ? -0.686 15.007 23.588 1.00 46.06 339 ASP A C 1
ATOM 2579 O O . ASP A 1 339 ? 0.175 15.875 23.742 1.00 46.06 339 ASP A O 1
ATOM 2583 N N . MET A 1 340 ? -0.868 14.378 22.419 1.00 48.03 340 MET A N 1
ATOM 2584 C CA . MET A 1 340 ? -0.039 14.588 21.222 1.00 48.03 340 MET A CA 1
ATOM 2585 C C . MET A 1 340 ? -0.590 15.655 20.267 1.00 48.03 340 MET A C 1
ATOM 2587 O O . MET A 1 340 ? -0.095 15.804 19.149 1.00 48.03 340 MET A O 1
ATOM 2591 N N . ARG A 1 341 ? -1.614 16.419 20.668 1.00 45.62 341 ARG A N 1
ATOM 2592 C CA . ARG A 1 341 ? -2.080 17.572 19.886 1.00 45.62 341 ARG A CA 1
ATOM 2593 C C . ARG A 1 341 ? -1.003 18.661 19.889 1.00 45.62 341 ARG A C 1
ATOM 2595 O O . ARG A 1 341 ? -0.949 19.471 20.802 1.00 45.62 341 ARG A O 1
ATOM 2602 N N . ALA A 1 342 ? -0.145 18.634 18.869 1.00 35.47 342 ALA A N 1
ATOM 2603 C CA . ALA A 1 342 ? 0.822 19.659 18.478 1.00 35.47 342 ALA A CA 1
ATOM 2604 C C . ALA A 1 342 ? 1.509 20.403 19.643 1.00 35.47 342 ALA A C 1
ATOM 2606 O O . ALA A 1 342 ? 1.071 21.472 20.068 1.00 35.47 342 ALA A O 1
ATOM 2607 N N . ARG A 1 343 ? 2.684 19.921 20.070 1.00 31.38 343 ARG A N 1
ATOM 2608 C CA . ARG A 1 343 ? 3.710 20.873 20.515 1.00 31.38 343 ARG A CA 1
ATOM 2609 C C . ARG A 1 343 ? 4.240 21.568 19.257 1.00 31.38 343 ARG A C 1
ATOM 2611 O O . ARG A 1 343 ? 4.655 20.858 18.341 1.00 31.38 343 ARG A O 1
ATOM 2618 N N . PRO A 1 344 ? 4.238 22.911 19.176 1.00 35.06 344 PRO A N 1
ATOM 2619 C CA . PRO A 1 344 ? 5.051 23.598 18.186 1.00 35.06 344 PRO A CA 1
ATOM 2620 C C . PRO A 1 344 ? 6.483 23.098 18.364 1.00 35.06 344 PRO A C 1
ATOM 2622 O O . PRO A 1 344 ? 6.986 23.066 19.490 1.00 35.06 344 PRO A O 1
ATOM 2625 N N . SER A 1 345 ? 7.101 22.647 17.276 1.00 37.88 345 SER A N 1
ATOM 2626 C CA . SER A 1 345 ? 8.523 22.321 17.233 1.00 37.88 345 SER A CA 1
ATOM 2627 C C . SER A 1 345 ? 9.311 23.436 17.917 1.00 37.88 345 SER A C 1
ATOM 2629 O O . SER A 1 345 ? 9.139 24.611 17.585 1.00 37.88 345 SER A O 1
ATOM 2631 N N . GLY A 1 346 ? 10.101 23.045 18.914 1.00 34.25 346 GLY A N 1
ATOM 2632 C CA . GLY A 1 346 ? 10.862 23.939 19.766 1.00 34.25 346 GLY A CA 1
ATOM 2633 C C . GLY A 1 346 ? 11.841 24.826 19.002 1.00 34.25 346 GLY A C 1
ATOM 2634 O O . GLY A 1 346 ? 12.300 24.517 17.905 1.00 34.25 346 GLY A O 1
ATOM 2635 N N . ASP A 1 347 ? 12.118 25.941 19.662 1.00 32.81 347 ASP A N 1
ATOM 2636 C CA . ASP A 1 347 ? 13.158 26.933 19.422 1.00 32.81 347 ASP A CA 1
ATOM 2637 C C . ASP A 1 347 ? 14.481 26.320 18.892 1.00 32.81 347 ASP A C 1
ATOM 2639 O O . ASP A 1 347 ? 14.917 25.294 19.423 1.00 32.81 347 ASP A O 1
ATOM 2643 N N . PRO A 1 348 ? 15.197 26.939 17.928 1.00 35.97 348 PRO A N 1
ATOM 2644 C CA . PRO A 1 348 ? 16.455 26.421 17.361 1.00 35.97 348 PRO A CA 1
ATOM 2645 C C . PRO A 1 348 ? 17.657 26.381 18.329 1.00 35.97 348 PRO A C 1
ATOM 2647 O O . PRO A 1 348 ? 18.802 26.277 17.888 1.00 35.97 348 PRO A O 1
ATOM 2650 N N . ALA A 1 349 ? 17.444 26.520 19.637 1.00 33.69 349 ALA A N 1
ATOM 2651 C CA . ALA A 1 349 ? 18.505 26.811 20.597 1.00 33.69 349 ALA A CA 1
ATOM 2652 C C . ALA A 1 349 ? 19.235 25.581 21.169 1.00 33.69 349 ALA A C 1
ATOM 2654 O O . ALA A 1 349 ? 20.302 25.763 21.751 1.00 33.69 349 ALA A O 1
ATOM 2655 N N . ASP A 1 350 ? 18.741 24.353 20.979 1.00 34.72 350 ASP A N 1
ATOM 2656 C CA . ASP A 1 350 ? 19.328 23.165 21.635 1.00 34.72 350 ASP A CA 1
ATOM 2657 C C . ASP A 1 350 ? 20.294 22.336 20.769 1.00 34.72 350 ASP A C 1
ATOM 2659 O O . ASP A 1 350 ? 20.828 21.321 21.206 1.00 34.72 350 ASP A O 1
ATOM 2663 N N . ALA A 1 351 ? 20.635 22.801 19.565 1.00 33.31 351 ALA A N 1
ATOM 2664 C CA . ALA A 1 351 ? 21.639 22.154 18.715 1.00 33.31 351 ALA A CA 1
ATOM 2665 C C . ALA A 1 351 ? 23.088 22.572 19.050 1.00 33.31 351 ALA A C 1
ATOM 2667 O O . ALA A 1 351 ? 23.881 22.810 18.140 1.00 33.31 351 ALA A O 1
ATOM 2668 N N . ARG A 1 352 ? 23.444 22.695 20.339 1.00 35.94 352 ARG A N 1
ATOM 2669 C CA . ARG A 1 352 ? 24.839 22.728 20.830 1.00 35.94 352 ARG A CA 1
ATOM 2670 C C . ARG A 1 352 ? 24.914 22.254 22.282 1.00 35.94 352 ARG A C 1
ATOM 2672 O O . ARG A 1 352 ? 24.954 23.088 23.188 1.00 35.94 352 ARG A O 1
ATOM 2679 N N . ARG A 1 353 ? 25.024 20.944 22.492 1.00 31.73 353 ARG A N 1
ATOM 2680 C CA . ARG A 1 353 ? 25.735 20.354 23.634 1.00 31.73 353 ARG A CA 1
ATOM 2681 C C . ARG A 1 353 ? 26.173 18.935 23.335 1.00 31.73 353 ARG A C 1
ATOM 2683 O O . ARG A 1 353 ? 25.372 18.206 22.718 1.00 31.73 353 ARG A O 1
#

Secondary structure (DSSP, 8-state):
-------EEEEETTEEEEEEEEEEE-TTS-EEEEEESS---EEETTEEE-B-----STT---S-SEEE-TTS-EEEEEEEEEEEEEETTEEEEEEEEEE-TTS-EEEEES--PPPBTTB-HHHHHHHSPEEEEEETTEEEEEEEEEEEE-TTS-EEEEEEPTT--EEEEETTEEEEEEEEEEE-TTS-EEEEEESS-EEEEETTEEEEE--TT--TT-TTS-SEEEPPPP----PPP---------------S---TTPPPSEEEEEESSEEEEEEETTEEEEE--EEEE-TTTSSPEEEEPEEEEE-TTSEEEEE-SS-EEEEEGGGEEEEE---S---S------GGGS--

Radius of gyration: 24.57 Å; Cα contacts (8 Å, |Δi|>4): 773; chains: 1; bounding box: 83×50×64 Å

Nearest PDB structures (foldseek):
  2fkd-assembly1_A  TM=5.386E-01  e=1.734E+00  Eganvirus ev186
  2fjr-assembly1_A  TM=4.544E-01  e=1.040E+00  Eganvirus ev186
  5xgg-assembly6_F  TM=4.046E-01  e=7.654E-01  Entamoeba histolytica
  4iio-assembly1_A  TM=4.120E-01  e=1.152E+00  Homo sapiens
  5xgg-assembly1_A  TM=3.831E-01  e=1.921E+00  Entamoeba histolytica

Solvent-accessible surface area (backbone atoms only — not comparable to full-atom values): 20475 Å² total; per-residue (Å²): 132,86,80,77,84,66,64,38,74,47,70,37,94,66,44,61,41,68,61,26,36,69,78,40,60,41,97,87,66,35,62,27,33,28,34,36,72,54,94,55,63,38,53,46,91,70,42,77,42,48,48,25,37,78,68,86,50,84,41,49,76,80,93,45,18,32,29,33,37,84,84,34,31,60,32,34,38,32,34,61,55,72,38,79,34,72,48,84,88,42,76,40,58,24,21,29,41,29,34,38,87,88,55,37,62,27,33,40,21,42,58,74,71,45,75,49,100,90,35,48,72,66,60,56,52,73,73,52,61,74,43,82,43,82,46,74,69,43,79,47,76,44,43,56,35,30,41,30,31,37,82,88,46,42,63,32,24,36,15,26,31,80,90,46,74,45,81,38,62,44,98,90,45,76,40,56,26,22,23,23,32,17,32,38,87,90,34,50,62,30,27,32,22,51,64,52,78,41,80,42,65,38,92,78,42,77,43,46,32,28,49,94,73,69,64,55,83,45,14,78,66,51,38,32,30,37,51,79,77,77,78,76,70,80,70,82,81,82,81,83,93,79,79,96,74,84,89,82,77,72,88,65,95,78,82,70,96,81,74,79,52,56,50,33,32,34,18,21,42,44,46,27,38,41,38,48,55,97,93,42,77,46,79,50,56,50,41,80,42,68,33,85,88,76,70,76,48,76,44,64,40,39,29,40,40,36,55,45,98,86,47,38,32,40,40,34,52,85,82,55,79,47,79,44,50,49,90,38,45,43,77,39,91,34,82,77,66,78,88,77,80,71,76,76,83,73,75,90,78,76,88,76,128